Protein 7RAF (pdb70)

Radius of gyration: 17.86 Å; Cα contacts (8 Å, |Δi|>4): 315; chains: 2; bounding box: 44×49×49 Å

Solvent-accessible surface area: 11975 Å² total; per-residue (Å²): 157,21,112,21,22,80,47,3,81,95,35,58,47,147,67,11,126,2,67,21,78,74,126,58,114,45,69,39,26,24,0,14,19,5,26,13,74,5,10,29,102,22,0,63,95,10,2,112,8,0,21,46,1,55,14,0,121,114,5,77,35,50,4,11,29,22,0,0,15,7,3,8,19,6,5,19,9,0,16,4,0,26,38,0,39,127,80,19,74,3,160,62,0,33,20,0,46,35,0,32,0,46,67,106,34,0,91,110,0,91,18,60,115,22,0,31,83,6,48,107,11,0,44,62,0,35,175,25,134,5,46,94,42,6,4,6,2,0,6,0,2,9,1,1,13,13,15,10,95,141,20,17,130,55,45,142,82,0,62,94,17,33,82,40,3,17,114,1,0,65,57,0,8,76,123,102,120,116,82,57,21,68,110,46,44,109,78,0,0,94,10,4,15,61,3,29,64,7,8,72,78,10,2,74,48,16,64,73,9,57,98,81,30,176,97,76,77,2,121,25,33,128,5,12,26,49,0,1,59,28,20,0,58,83,1,61,74,49,92,12,108,53,27,93,47,98,193,31,75,0,66,131,19,3,81,74,138,108

Secondary structure (DSSP, 8-state):
--SSHHHHHHHPPPPPP----TTSPP-HHHHHHHHHHHHHHHHHHHHHHHHHSTTGGGS-HHHHHHHHHHHHHHHHHHHHHHHHHHHHTTSSEEEETTEEE-HHHHHHTS-HHHHHHHHHHHHHHHHHT--HHHHHHHHHHGGGSEEETT--TTHHHHHHHHHHHHHHHHHHHHH--HHHHHHHHHHHHHHHHHHHHHHHHHHHHHHHHHHTHHHHT----HHHHHHHHHHHHHHHTT-EEE----/--HHHHHHHS--

Foldseek 3Di:
DFDCQVVLVVLPDDFDALPQDPPDDDALQSLLQSLLSLLVVVLVSVLSSQCSRPPLVVADVVLNLVLSLPQSLVLLLLVQLCVCCVPVVLQWGCSGVNRIGHQVNLVNNVNVVLRVVSSVLSNLCVVLVQDPSLSSLLSSLSSLFKAFPVGDPPRVSSVVVSVVSLVSSLVVLVVVPPVVSVVSSVSSLVSSQVVVVSSLVVLVVVVVCLVCCVVSVHDRDDVRNVSNVVPSVCSVVPRMDTDGPD/DDPVVCVVPDDD

B-factor: mean 25.74, std 14.16, range [9.71, 122.13]

Nearest PDB structures (foldseek):
  7raf-assembly1_A  TM=1.004E+00  e=7.497E-37  Escherichia phage EcSzw-2
  8gl7-assembly1_A  TM=1.002E+00  e=4.904E-35  Escherichia coli
  2q7j-assembly1_A  TM=9.848E-01  e=1.083E-29  Homo sapiens
  2q7l-assembly1_A  TM=9.848E-01  e=3.079E-29  Homo sapiens
  8fh2-assembly1_A  TM=9.881E-01  e=1.111E-28  Homo sapiens

CATH classification: 1.10.565.10

Structure (mmCIF, N/CA/C/O backbone):
data_7RAF
#
_entry.id   7RAF
#
_cell.length_a   69.099
_cell.length_b   69.099
_cell.length_c   145.258
_cell.angle_alpha   90.000
_cell.angle_beta   90.000
_cell.angle_gamma   90.000
#
_symmetry.space_group_name_H-M   'P 43 21 2'
#
loop_
_entity.id
_entity.type
_entity.pdbx_description
1 polymer 'Ancestral androgen receptor'
2 polymer 'Transcriptional mediator/intermediary factor 2'
3 non-polymer PROGESTERONE
4 non-polymer GLYCEROL
5 water water
#
loop_
_atom_site.group_PDB
_atom_site.id
_atom_site.type_symbol
_atom_site.label_atom_id
_atom_site.label_alt_id
_atom_site.label_comp_id
_atom_site.label_asym_id
_atom_site.label_entity_id
_atom_site.label_seq_id
_atom_site.pdbx_PDB_ins_code
_atom_site.Cartn_x
_atom_site.Cartn_y
_atom_site.Cartn_z
_atom_site.occupancy
_atom_site.B_iso_or_equiv
_atom_site.auth_seq_id
_atom_site.auth_comp_id
_atom_site.auth_asym_id
_atom_site.auth_atom_id
_atom_site.pdbx_PDB_model_num
ATOM 1 N N . ILE A 1 1 ? 18.237 -17.610 0.346 1.00 46.78 670 ILE A N 1
ATOM 2 C CA . ILE A 1 1 ? 18.509 -18.822 1.113 1.00 44.21 670 ILE A CA 1
ATOM 3 C C . ILE A 1 1 ? 17.648 -18.797 2.372 1.00 36.57 670 ILE A C 1
ATOM 4 O O . ILE A 1 1 ? 17.546 -17.751 3.043 1.00 32.23 670 ILE A O 1
ATOM 9 N N . PRO A 1 2 ? 17.048 -19.939 2.723 1.00 35.34 671 PRO A N 1
ATOM 10 C CA . PRO A 1 2 ? 16.172 -19.968 3.889 1.00 31.66 671 PRO A CA 1
ATOM 11 C C . PRO A 1 2 ? 16.935 -19.662 5.175 1.00 33.27 671 PRO A C 1
ATOM 12 O O . PRO A 1 2 ? 18.062 -20.112 5.395 1.00 40.54 671 PRO A O 1
ATOM 16 N N . ILE A 1 3 ? 16.297 -18.874 6.021 1.00 22.67 672 ILE A N 1
ATOM 17 C CA . ILE A 1 3 ? 16.874 -18.406 7.267 1.00 25.67 672 ILE A CA 1
ATOM 18 C C . ILE A 1 3 ? 16.334 -19.190 8.447 1.00 24.29 672 ILE A C 1
ATOM 19 O O . ILE A 1 3 ? 16.956 -19.188 9.527 1.00 27.69 672 ILE A O 1
ATOM 35 N N . PHE A 1 4 ? 15.180 -19.823 8.300 1.00 21.15 673 PHE A N 1
ATOM 36 C CA . PHE A 1 4 ? 14.505 -20.440 9.423 1.00 21.76 673 PHE A CA 1
ATOM 37 C C . PHE A 1 4 ? 14.334 -21.924 9.289 1.00 24.63 673 PHE A C 1
ATOM 38 O O . PHE A 1 4 ? 13.799 -22.530 10.213 1.00 21.99 673 PHE A O 1
ATOM 55 N N . LEU A 1 5 ? 14.842 -22.539 8.230 1.00 24.85 674 LEU A N 1
ATOM 56 C CA . LEU A 1 5 ? 14.544 -23.950 8.016 1.00 32.44 674 LEU A CA 1
ATOM 57 C C . LEU A 1 5 ? 15.138 -24.828 9.108 1.00 21.84 674 LEU A C 1
ATOM 58 O O . LEU A 1 5 ? 14.452 -25.702 9.640 1.00 21.35 674 LEU A O 1
ATOM 74 N N . SER A 1 6 ? 16.431 -24.653 9.426 1.00 20.77 675 SER A N 1
ATOM 75 C CA . SER A 1 6 ? 17.020 -25.471 10.483 1.00 18.69 675 SER A CA 1
ATOM 76 C C . SER A 1 6 ? 16.370 -25.172 11.825 1.00 16.99 675 SER A C 1
A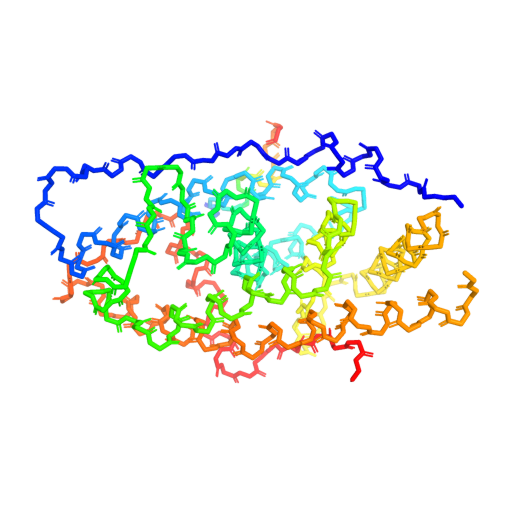TOM 77 O O . SER A 1 6 ? 16.203 -26.084 12.637 1.00 19.00 675 SER A O 1
ATOM 85 N N . VAL A 1 7 ? 15.950 -23.915 12.057 1.00 16.50 676 VAL A N 1
ATOM 86 C CA . VAL A 1 7 ? 15.206 -23.601 13.290 1.00 14.51 676 VAL A CA 1
ATOM 87 C C . VAL A 1 7 ? 13.917 -24.410 13.346 1.00 13.10 676 VAL A C 1
ATOM 88 O O . VAL A 1 7 ? 13.636 -25.067 14.365 1.00 13.39 676 VAL A O 1
ATOM 101 N N . LEU A 1 8 ? 13.122 -24.363 12.273 1.00 13.74 677 LEU A N 1
ATOM 102 C CA . LEU A 1 8 ? 11.822 -25.028 12.312 1.00 12.55 677 LEU A CA 1
ATOM 103 C C . LEU A 1 8 ? 11.987 -26.522 12.480 1.00 15.64 677 LEU A C 1
ATOM 104 O O . LEU A 1 8 ? 11.203 -27.160 13.185 1.00 14.71 677 LEU A O 1
ATOM 120 N N . GLN A 1 9 ? 13.031 -27.099 11.876 1.00 14.62 678 GLN A N 1
ATOM 121 C CA . GLN A 1 9 ? 13.304 -28.512 12.057 1.00 18.21 678 GLN A CA 1
ATOM 122 C C . GLN A 1 9 ? 13.634 -28.825 13.518 1.00 16.24 678 GLN A C 1
ATOM 123 O O . GLN A 1 9 ? 13.190 -29.850 14.063 1.00 22.03 678 GLN A O 1
ATOM 137 N N . SER A 1 10 ? 14.438 -27.965 14.169 1.00 15.72 679 SER A N 1
ATOM 138 C CA . SER A 1 10 ? 14.891 -28.248 15.521 1.00 15.96 679 SER A CA 1
ATOM 139 C C . SER A 1 10 ? 13.774 -28.089 16.546 1.00 18.37 679 SER A C 1
ATOM 140 O O . SER A 1 10 ? 13.762 -28.800 17.569 1.00 22.35 679 SER A O 1
ATOM 148 N N . ILE A 1 11 ? 12.875 -27.131 16.343 1.00 14.33 680 ILE A N 1
ATOM 149 C CA . ILE A 1 11 ? 11.858 -26.851 17.368 1.00 13.58 680 ILE A CA 1
ATOM 150 C C . ILE A 1 11 ? 10.584 -27.665 17.178 1.00 14.71 680 ILE A C 1
ATOM 151 O O . ILE A 1 11 ? 9.644 -27.508 17.963 1.00 15.48 680 ILE A O 1
ATOM 167 N N . GLU A 1 12 ? 10.504 -28.485 16.124 1.00 14.14 681 GLU A N 1
ATOM 168 C CA . GLU A 1 12 ? 9.279 -29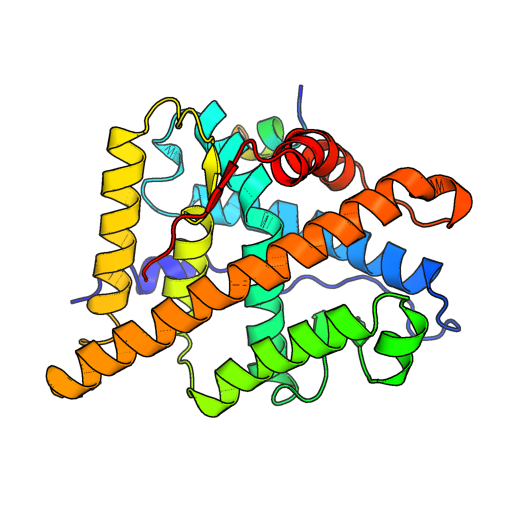.230 15.831 1.00 14.66 681 GLU A CA 1
ATOM 169 C C . GLU A 1 12 ? 8.987 -30.180 16.993 1.00 15.00 681 GLU A C 1
ATOM 170 O O . GLU A 1 12 ? 9.882 -30.951 17.381 1.00 18.50 681 GLU A O 1
ATOM 182 N N . PRO A 1 13 ? 7.759 -30.194 17.515 1.00 16.31 682 PRO A N 1
ATOM 183 C CA . PRO A 1 13 ? 7.422 -31.135 18.593 1.00 19.18 682 PRO A CA 1
ATOM 184 C C . PRO A 1 13 ? 7.488 -32.594 18.183 1.00 19.52 682 PRO A C 1
ATOM 185 O O . PRO A 1 13 ? 7.258 -32.952 17.025 1.00 19.87 682 PRO A O 1
ATOM 196 N N . GLU A 1 14 ? 7.779 -33.433 19.178 1.00 20.58 683 GLU A N 1
ATOM 197 C CA . GLU A 1 14 ? 7.697 -34.861 19.018 1.00 24.17 683 GLU A CA 1
ATOM 198 C C . GLU A 1 14 ? 6.232 -35.281 19.105 1.00 22.89 683 GLU A C 1
ATOM 199 O O . GLU A 1 14 ? 5.378 -34.529 19.582 1.00 20.34 683 GLU A O 1
ATOM 211 N N . VAL A 1 15 ? 5.940 -36.489 18.605 1.00 28.09 684 VAL A N 1
ATOM 212 C CA . VAL A 1 15 ? 4.550 -36.920 18.513 1.00 27.62 684 VAL A CA 1
ATOM 213 C C . VAL A 1 15 ? 4.032 -37.249 19.910 1.00 21.42 684 VAL A C 1
ATOM 214 O O . VAL A 1 15 ? 4.761 -37.727 20.776 1.00 25.46 684 VAL A O 1
ATOM 227 N N . VAL A 1 16 ? 2.792 -36.924 20.120 1.00 19.09 685 VAL A N 1
ATOM 228 C CA . VAL A 1 16 ? 2.056 -37.119 21.371 1.00 17.45 685 VAL A CA 1
ATOM 229 C C . VAL A 1 16 ? 1.190 -38.350 21.196 1.00 15.09 685 VAL A C 1
ATOM 230 O O . VAL A 1 16 ? 0.551 -38.522 20.157 1.00 16.26 685 VAL A O 1
ATOM 243 N N . TYR A 1 17 ? 1.159 -39.180 22.223 1.00 17.31 686 TYR A N 1
ATOM 244 C CA . TYR A 1 17 ? 0.246 -40.316 22.305 1.00 16.39 686 TYR A CA 1
ATOM 245 C C . TYR A 1 17 ? -1.047 -39.920 23.020 1.00 21.06 686 TYR A C 1
ATOM 246 O O . TYR A 1 17 ? -1.053 -39.066 23.919 1.00 19.78 686 TYR A O 1
ATOM 264 N N . ALA A 1 18 ? -2.167 -40.529 22.587 1.00 16.69 687 ALA A N 1
ATOM 265 C CA . ALA A 1 18 ? -3.454 -40.224 23.187 1.00 17.34 687 ALA A CA 1
ATOM 266 C C . ALA A 1 18 ? -3.657 -40.932 24.528 1.00 19.16 687 ALA A C 1
ATOM 267 O O . ALA A 1 18 ? -4.352 -40.387 25.392 1.00 22.46 687 ALA A O 1
ATOM 274 N N . GLY A 1 19 ? -3.099 -42.123 24.681 1.00 20.75 688 GLY A N 1
ATOM 275 C CA . GLY A 1 19 ? -3.325 -42.980 25.831 1.00 22.86 688 GLY A CA 1
ATOM 276 C C . GLY A 1 19 ? -4.623 -43.735 25.761 1.00 24.32 688 GLY A C 1
ATOM 277 O O . GLY A 1 19 ? -5.104 -44.234 26.796 1.00 25.90 688 GLY A O 1
ATOM 281 N N . TYR A 1 20 ? -5.195 -43.863 24.569 1.00 20.45 689 TYR A N 1
ATOM 282 C CA . TYR A 1 20 ? -6.491 -44.512 24.371 1.00 20.38 689 TYR A CA 1
ATOM 283 C C . TYR A 1 20 ? -6.376 -46.017 24.525 1.00 21.36 689 TYR A C 1
ATOM 284 O O . TYR A 1 20 ? -5.461 -46.653 23.999 1.00 23.39 689 TYR A O 1
ATOM 302 N N . ASP A 1 21 ? -7.341 -46.596 25.241 1.00 24.94 690 ASP A N 1
ATOM 303 C CA . ASP A 1 21 ? -7.461 -48.053 25.370 1.00 29.69 690 ASP A CA 1
ATOM 304 C C . ASP A 1 21 ? -8.204 -48.580 24.135 1.00 25.50 690 ASP A C 1
ATOM 305 O O . ASP A 1 21 ? -9.436 -48.559 24.071 1.00 30.52 690 ASP A O 1
ATOM 314 N N . ASN A 1 22 ? -7.449 -49.063 23.159 1.00 24.30 691 ASN A N 1
ATOM 315 C CA . ASN A 1 22 ? -8.029 -49.507 21.904 1.00 23.36 691 ASN A CA 1
ATOM 316 C C . ASN A 1 22 ? -8.729 -50.850 22.026 1.00 35.55 691 ASN A C 1
ATOM 317 O O . ASN A 1 22 ? -9.302 -51.292 21.032 1.00 35.80 691 ASN A O 1
ATOM 328 N N . THR A 1 23 ? -8.680 -51.511 23.197 1.00 31.15 692 THR A N 1
ATOM 329 C CA . THR A 1 23 ? -9.467 -52.732 23.411 1.00 34.12 692 THR A CA 1
ATOM 330 C C . THR A 1 23 ? -10.917 -52.462 23.797 1.00 46.15 692 THR A C 1
ATOM 331 O O . THR A 1 23 ? -11.714 -53.405 23.813 1.00 43.10 692 THR A O 1
ATOM 342 N N . GLN A 1 24 ? -11.277 -51.232 24.144 1.00 36.75 693 GLN A N 1
ATOM 343 C CA . GLN A 1 24 ? -12.643 -50.943 24.575 1.00 37.43 693 GLN A CA 1
ATOM 344 C C . GLN A 1 24 ? -13.547 -50.775 23.370 1.00 35.23 693 GLN A C 1
ATOM 345 O O . GLN A 1 24 ? -13.083 -50.419 22.284 1.00 32.75 693 GLN A O 1
ATOM 359 N N . PRO A 1 25 ? -14.853 -50.968 23.546 1.00 35.87 694 PRO A N 1
ATOM 360 C CA . PRO A 1 25 ? -15.788 -50.636 22.468 1.00 29.80 694 PRO A CA 1
ATOM 361 C C . PRO A 1 25 ? -15.873 -49.123 22.312 1.00 36.80 694 PRO A C 1
ATOM 362 O O . PRO A 1 25 ? -16.067 -48.388 23.282 1.00 39.06 694 PRO A O 1
ATOM 373 N N . ASP A 1 26 ? -15.689 -48.655 21.094 1.00 27.13 695 ASP A N 1
ATOM 374 C CA . ASP A 1 26 ? -15.701 -47.208 20.886 1.00 23.99 695 ASP A CA 1
ATOM 375 C C . ASP A 1 26 ? -17.106 -46.649 21.055 1.00 29.10 695 ASP A C 1
ATOM 376 O O . ASP A 1 26 ? -18.088 -47.229 20.585 1.00 28.54 695 ASP A O 1
ATOM 385 N N . THR A 1 27 ? -17.192 -45.496 21.699 1.00 26.00 696 THR A N 1
ATOM 386 C CA . THR A 1 27 ? -18.407 -44.703 21.737 1.00 22.61 696 THR A CA 1
ATOM 387 C C . THR A 1 27 ? -18.034 -43.295 21.301 1.00 20.93 696 THR A C 1
ATOM 388 O O . THR A 1 27 ? -16.861 -42.916 21.280 1.00 20.61 696 THR A O 1
ATOM 399 N N . SER A 1 28 ? -19.041 -42.481 20.975 1.00 22.14 697 SER A N 1
ATOM 400 C CA . SER A 1 28 ? -18.715 -41.096 20.677 1.00 21.51 697 SER A CA 1
ATOM 401 C C . SER A 1 28 ? -18.094 -40.410 21.891 1.00 17.90 697 SER A C 1
ATOM 402 O O . SER A 1 28 ? -17.110 -39.668 21.763 1.00 16.84 697 SER A O 1
ATOM 410 N N . ALA A 1 29 ? -18.583 -40.726 23.083 1.00 20.95 698 ALA A N 1
ATOM 411 C CA . ALA A 1 29 ? -17.999 -40.124 24.283 1.00 20.05 698 ALA A CA 1
ATOM 412 C C . ALA A 1 29 ? -16.535 -40.540 24.473 1.00 18.11 698 ALA A C 1
ATOM 413 O O . ALA A 1 29 ? -15.695 -39.710 24.815 1.00 17.35 698 ALA A O 1
ATOM 420 N N . SER A 1 30 ? -16.217 -41.824 24.289 1.00 18.98 699 SER A N 1
ATOM 421 C CA . SER A 1 30 ? -14.830 -42.235 24.506 1.00 18.32 699 SER A CA 1
ATOM 422 C C . SER A 1 30 ? -13.903 -41.637 23.467 1.00 17.03 699 SER A C 1
ATOM 423 O O . SER A 1 30 ? -12.786 -41.202 23.779 1.00 16.54 699 SER A O 1
ATOM 431 N N . LEU A 1 31 ? -14.367 -41.587 22.215 1.00 17.16 700 LEU A N 1
ATOM 432 C CA . LEU A 1 31 ? -13.539 -41.061 21.145 1.00 15.95 700 LEU A CA 1
ATOM 433 C C . LEU A 1 31 ? -13.337 -39.549 21.294 1.00 14.85 700 LEU A C 1
ATOM 434 O O . LEU A 1 31 ? -12.204 -39.060 21.165 1.00 13.99 700 LEU A O 1
ATOM 450 N N . LEU A 1 32 ? -14.418 -38.786 21.566 1.00 15.38 701 LEU A N 1
ATOM 451 C CA . LEU A 1 32 ? -14.243 -37.340 21.705 1.00 14.15 701 LEU A CA 1
ATOM 452 C C . LEU A 1 32 ? -13.459 -37.001 22.966 1.00 14.32 701 LEU A C 1
ATOM 453 O O . LEU A 1 32 ? -12.686 -36.048 22.967 1.00 14.44 701 LEU A O 1
ATOM 469 N N . THR A 1 33 ? -13.681 -37.737 24.043 1.00 15.43 702 THR A N 1
ATOM 470 C CA . THR A 1 33 ? -12.913 -37.507 25.261 1.00 15.17 702 THR A CA 1
ATOM 471 C C . THR A 1 33 ? -11.438 -37.755 25.007 1.00 14.63 702 THR A C 1
ATOM 472 O O . THR A 1 33 ? -10.586 -36.991 25.453 1.00 14.49 702 THR A O 1
ATOM 483 N N . SER A 1 34 ? -11.113 -38.816 24.293 1.00 14.73 703 SER A N 1
ATOM 484 C CA . SER A 1 34 ? -9.702 -39.102 24.008 1.00 14.38 703 SER A CA 1
ATOM 485 C C . SER A 1 34 ? -9.081 -38.034 23.128 1.00 13.68 703 SER A C 1
ATOM 486 O O . SER A 1 34 ? -7.934 -37.614 23.361 1.00 14.17 703 SER A O 1
ATOM 494 N N . LEU A 1 35 ? -9.810 -37.559 22.104 1.00 13.53 704 LEU A N 1
ATOM 495 C CA . LEU A 1 35 ? -9.307 -36.463 21.288 1.00 13.29 704 LEU A CA 1
ATOM 496 C C . LEU A 1 35 ? -9.046 -35.217 22.132 1.00 11.64 704 LEU A C 1
ATOM 497 O O . LEU A 1 35 ? -8.050 -34.527 21.910 1.00 11.61 704 LEU A O 1
ATOM 513 N N . ASN A 1 36 ? -9.928 -34.920 23.089 1.00 12.42 705 ASN A N 1
ATOM 514 C CA . ASN A 1 36 ? -9.684 -33.779 23.983 1.00 12.12 705 ASN A CA 1
ATOM 515 C C . ASN A 1 36 ? -8.450 -33.964 24.861 1.00 13.70 705 ASN A C 1
ATOM 516 O O . ASN A 1 36 ? -7.698 -33.006 25.047 1.00 15.00 705 ASN A O 1
ATOM 527 N N . GLU A 1 37 ? -8.211 -35.178 25.372 1.00 13.37 706 GLU A N 1
ATOM 528 C CA . GLU A 1 37 ? -7.008 -35.431 26.174 1.00 14.28 706 GLU A CA 1
ATOM 529 C C . GLU A 1 37 ? -5.767 -35.294 25.313 1.00 16.08 706 GLU A C 1
ATOM 530 O O . GLU A 1 37 ? -4.754 -34.731 25.728 1.00 16.01 706 GLU A O 1
ATOM 542 N N . LEU A 1 38 ? -5.836 -35.783 24.073 1.00 13.69 707 LEU A N 1
ATOM 543 C CA . LEU A 1 38 ? -4.741 -35.599 23.130 1.00 14.26 707 LEU A CA 1
ATOM 544 C C . LEU A 1 38 ? -4.519 -34.125 22.806 1.00 13.43 707 LEU A C 1
ATOM 545 O O . LEU A 1 38 ? -3.361 -33.650 22.773 1.00 14.49 707 LEU A O 1
ATOM 561 N N . GLY A 1 39 ? -5.609 -33.392 22.570 1.00 13.41 708 GLY A N 1
ATOM 562 C CA . GLY A 1 39 ? -5.521 -31.967 22.312 1.00 12.17 708 GLY A CA 1
ATOM 563 C C . GLY A 1 39 ? -4.827 -31.217 23.426 1.00 11.72 708 GLY A C 1
ATOM 564 O O . GLY A 1 39 ? -4.002 -30.324 23.163 1.00 12.60 708 GLY A O 1
ATOM 568 N N . GLU A 1 40 ? -5.167 -31.547 24.672 1.00 11.63 709 GLU A N 1
ATOM 569 C CA . GLU A 1 40 ? -4.568 -30.875 25.826 1.00 11.43 709 GLU A CA 1
ATOM 570 C C . GLU A 1 40 ? -3.061 -31.053 25.820 1.00 11.51 709 GLU A C 1
ATOM 571 O O . GLU A 1 40 ? -2.297 -30.102 26.024 1.00 13.25 709 GLU A O 1
ATOM 583 N N . ARG A 1 41 ? -2.612 -32.284 25.582 1.00 12.71 710 ARG A N 1
ATOM 584 C CA . ARG A 1 41 ? -1.186 -32.529 25.644 1.00 13.82 710 ARG A CA 1
ATOM 585 C C . ARG A 1 41 ? -0.486 -32.017 24.393 1.00 12.23 710 ARG A C 1
ATOM 586 O O . ARG A 1 41 ? 0.674 -31.599 24.490 1.00 14.43 710 ARG A O 1
ATOM 607 N N . GLN A 1 42 ? -1.160 -32.003 23.237 1.00 11.97 711 GLN A N 1
ATOM 608 C CA . GLN A 1 42 ? -0.577 -31.314 22.080 1.00 12.34 711 GLN A CA 1
ATOM 609 C C . GLN A 1 42 ? -0.448 -29.818 22.356 1.00 12.79 711 GLN A C 1
ATOM 610 O O . GLN A 1 42 ? 0.523 -29.188 21.938 1.00 14.14 711 GLN A O 1
ATOM 624 N N . LEU A 1 43 ? -1.452 -29.233 23.016 1.00 12.02 712 LEU A N 1
ATOM 625 C CA . LEU A 1 43 ? -1.407 -27.796 23.284 1.00 13.17 712 LEU A CA 1
ATOM 626 C C . LEU A 1 43 ? -0.184 -27.422 24.097 1.00 11.75 712 LEU A C 1
ATOM 627 O O . LEU A 1 43 ? 0.428 -26.375 23.863 1.00 13.57 712 LEU A O 1
ATOM 643 N N . VAL A 1 44 ? 0.140 -28.196 25.133 1.00 11.44 713 VAL A N 1
ATOM 644 C CA . VAL A 1 44 ? 1.353 -27.946 25.892 1.00 13.60 713 VAL A CA 1
ATOM 645 C C . VAL A 1 44 ? 2.543 -27.847 24.945 1.00 14.68 713 VAL A C 1
ATOM 646 O O . VAL A 1 44 ? 3.397 -26.965 25.085 1.00 15.16 713 VAL A O 1
ATOM 659 N N . ARG A 1 45 ? 2.634 -28.768 23.984 1.00 12.85 714 ARG A N 1
ATOM 660 C CA . ARG A 1 45 ? 3.782 -28.742 23.087 1.00 13.29 714 ARG A CA 1
ATOM 661 C C . ARG A 1 45 ? 3.695 -27.590 22.078 1.00 13.03 714 ARG A C 1
ATOM 662 O O . ARG A 1 45 ? 4.736 -27.038 21.703 1.00 13.19 714 ARG A O 1
ATOM 683 N N . VAL A 1 46 ? 2.490 -27.223 21.651 1.00 12.82 715 VAL A N 1
ATOM 684 C CA . VAL A 1 46 ? 2.318 -26.070 20.751 1.00 11.20 715 VAL A CA 1
ATOM 685 C C . VAL A 1 46 ? 2.806 -24.800 21.421 1.00 13.47 715 VAL A C 1
ATOM 686 O O . VAL A 1 46 ? 3.463 -23.958 20.787 1.00 12.03 715 VAL A O 1
ATOM 699 N N . VAL A 1 47 ? 2.540 -24.636 22.719 1.00 11.50 716 VAL A N 1
ATOM 700 C CA . VAL A 1 47 ? 2.992 -23.419 23.397 1.00 11.36 716 VAL A CA 1
ATOM 701 C C . VAL A 1 47 ? 4.512 -23.362 23.436 1.00 13.13 716 VAL A C 1
ATOM 702 O O . VAL A 1 47 ? 5.125 -22.312 23.169 1.00 12.89 716 VAL A O 1
ATOM 715 N N . LYS A 1 48 ? 5.153 -24.490 23.781 1.00 12.42 717 LYS A N 1
ATOM 716 C CA . LYS A 1 48 ? 6.604 -24.529 23.846 1.00 12.52 717 LYS A CA 1
ATOM 717 C C . LYS A 1 48 ? 7.209 -24.217 22.483 1.00 12.57 717 LYS A C 1
ATOM 718 O O . LYS A 1 48 ? 8.247 -23.531 22.381 1.00 15.17 717 LYS A O 1
ATOM 737 N N . TRP A 1 49 ? 6.585 -24.761 21.433 1.00 13.44 718 TRP A N 1
ATOM 738 C CA . TRP A 1 49 ? 7.034 -24.542 20.060 1.00 11.79 718 TRP A CA 1
ATOM 739 C C . TRP A 1 49 ? 6.898 -23.096 19.647 1.00 12.08 718 TRP A C 1
ATOM 740 O O . TRP A 1 49 ? 7.847 -22.513 19.117 1.00 13.17 718 TRP A O 1
ATOM 761 N N . ALA A 1 50 ? 5.726 -22.500 19.904 1.00 11.77 719 ALA A N 1
ATOM 762 C CA . ALA A 1 50 ? 5.507 -21.111 19.532 1.00 12.11 719 ALA A CA 1
ATOM 763 C C . ALA A 1 50 ? 6.538 -20.215 20.205 1.00 12.28 719 ALA A C 1
ATOM 764 O O . ALA A 1 50 ? 7.055 -19.251 19.603 1.00 13.03 719 ALA A O 1
ATOM 771 N N . LYS A 1 51 ? 6.851 -20.496 21.500 1.00 12.42 720 LYS A N 1
ATOM 772 C CA . LYS A 1 51 ? 7.818 -19.688 22.216 1.00 13.06 720 LYS A CA 1
ATOM 773 C C . LYS A 1 51 ? 9.207 -19.728 21.585 1.00 13.67 720 LYS A C 1
ATOM 774 O O . LYS A 1 51 ? 10.024 -18.827 21.841 1.00 15.14 720 LYS A O 1
ATOM 793 N N . ALA A 1 52 ? 9.517 -20.822 20.886 1.00 13.81 721 ALA A N 1
ATOM 794 C CA . ALA A 1 52 ? 10.813 -20.988 20.244 1.00 14.40 721 ALA A CA 1
ATOM 795 C C . ALA A 1 52 ? 10.820 -20.502 18.814 1.00 14.04 721 ALA A C 1
ATOM 796 O O . ALA A 1 52 ? 11.896 -20.507 18.198 1.00 16.10 721 ALA A O 1
ATOM 803 N N . LEU A 1 53 ? 9.701 -20.009 18.307 1.00 13.29 722 LEU A N 1
ATOM 804 C CA . LEU A 1 53 ? 9.639 -19.498 16.938 1.00 13.28 722 LEU A CA 1
ATOM 805 C C . LEU A 1 53 ? 10.202 -18.079 16.977 1.00 14.01 722 LEU A C 1
ATOM 806 O O . LEU A 1 53 ? 9.625 -17.232 17.634 1.00 14.28 722 LEU A O 1
ATOM 822 N N . PRO A 1 54 ? 11.303 -17.777 16.304 1.00 14.83 723 PRO A N 1
ATOM 823 C CA . PRO A 1 54 ? 11.901 -16.443 16.452 1.00 15.69 723 PRO A CA 1
ATOM 824 C C . PRO A 1 54 ? 10.904 -15.316 16.221 1.00 16.23 723 PRO A C 1
ATOM 825 O O . PRO A 1 54 ? 10.161 -15.303 15.237 1.00 15.14 723 PRO A O 1
ATOM 836 N N . GLY A 1 55 ? 10.888 -14.385 17.167 1.00 15.83 724 GLY A N 1
ATOM 837 C CA . GLY A 1 55 ? 10.035 -13.233 17.155 1.00 15.84 724 GLY A CA 1
ATOM 838 C C . GLY A 1 55 ? 8.765 -13.389 17.957 1.00 15.05 724 GLY A C 1
ATOM 839 O O . GLY A 1 55 ? 8.226 -12.374 18.431 1.00 15.49 724 GLY A O 1
ATOM 843 N N . PHE A 1 56 ? 8.265 -14.606 18.110 1.00 14.73 725 PHE A N 1
ATOM 844 C CA . PHE A 1 56 ? 6.964 -14.801 18.761 1.00 13.76 725 PHE A CA 1
ATOM 845 C C . PHE A 1 56 ? 6.986 -14.256 20.170 1.00 15.14 725 PHE A C 1
ATOM 846 O O . PHE A 1 56 ? 6.063 -13.532 20.588 1.00 15.10 725 PHE A O 1
ATOM 863 N N . ARG A 1 57 ? 8.036 -14.577 20.929 1.00 17.21 726 ARG A N 1
ATOM 864 C CA . ARG A 1 57 ? 8.090 -14.093 22.306 1.00 19.52 726 ARG A CA 1
ATOM 865 C C . ARG A 1 57 ? 8.377 -12.625 22.412 1.00 19.01 726 ARG A C 1
ATOM 866 O O . ARG A 1 57 ? 8.422 -12.090 23.536 1.00 21.43 726 ARG A O 1
ATOM 887 N N . ASN A 1 58 ? 8.635 -11.925 21.310 1.00 17.82 727 ASN A N 1
ATOM 888 C CA . ASN A 1 58 ? 8.792 -10.497 21.336 1.00 19.46 727 ASN A CA 1
ATOM 889 C C . ASN A 1 58 ? 7.480 -9.754 21.166 1.00 22.36 727 ASN A C 1
ATOM 890 O O . ASN A 1 58 ? 7.431 -8.546 21.360 1.00 24.46 727 ASN A O 1
ATOM 901 N N . LEU A 1 59 ? 6.411 -10.449 20.851 1.00 17.74 728 LEU A N 1
ATOM 902 C CA . LEU A 1 59 ? 5.075 -9.872 20.968 1.00 18.54 728 LEU A CA 1
ATOM 903 C C . LEU A 1 59 ? 4.723 -9.662 22.433 1.00 19.28 728 LEU A C 1
ATOM 904 O O . LEU A 1 59 ? 5.200 -10.376 23.312 1.00 20.24 728 LEU A O 1
ATOM 920 N N . HIS A 1 60 ? 3.826 -8.683 22.693 1.00 22.29 729 HIS A N 1
ATOM 921 C CA . HIS A 1 60 ? 3.223 -8.534 24.007 1.00 23.53 729 HIS A CA 1
ATOM 922 C C . HIS A 1 60 ? 2.630 -9.860 24.445 1.00 23.02 729 HIS A C 1
ATOM 923 O O . HIS A 1 60 ? 2.061 -10.569 23.627 1.00 18.39 729 HIS A O 1
ATOM 937 N N . VAL A 1 61 ? 2.786 -10.213 25.724 1.00 19.77 730 VAL A N 1
ATOM 938 C CA . VAL A 1 61 ? 2.295 -11.516 26.171 1.00 21.80 730 VAL A CA 1
ATOM 939 C C . VAL A 1 61 ? 0.795 -11.642 25.913 1.00 16.42 730 VAL A C 1
ATOM 940 O O . VAL A 1 61 ? 0.295 -12.739 25.698 1.00 17.75 730 VAL A O 1
ATOM 953 N N . ASP A 1 62 ? 0.054 -10.528 25.938 1.00 18.08 731 ASP A N 1
ATOM 954 C CA . ASP A 1 62 ? -1.379 -10.640 25.658 1.00 16.71 731 ASP A CA 1
ATOM 955 C C . ASP A 1 62 ? -1.616 -11.047 24.226 1.00 15.73 731 ASP A C 1
ATOM 956 O O . ASP A 1 62 ? -2.569 -11.786 23.944 1.00 16.59 731 ASP A O 1
ATOM 965 N N . ASP A 1 63 ? -0.794 -10.535 23.298 1.00 15.18 732 ASP A N 1
ATOM 966 C CA . ASP A 1 63 ? -0.869 -10.963 21.901 1.00 15.42 732 ASP A CA 1
ATOM 967 C C . ASP A 1 63 ? -0.440 -12.420 21.726 1.00 14.69 732 ASP A C 1
ATOM 968 O O . ASP A 1 63 ? -1.026 -13.138 20.929 1.00 13.65 732 ASP A O 1
ATOM 977 N N . GLN A 1 64 ? 0.599 -12.850 22.424 1.00 14.10 733 GLN A N 1
ATOM 978 C CA . GLN A 1 64 ? 0.961 -14.262 22.410 1.00 13.22 733 GLN A CA 1
ATOM 979 C C . GLN A 1 64 ? -0.198 -15.145 22.813 1.00 12.20 733 GLN A C 1
ATOM 980 O O . GLN A 1 64 ? -0.472 -16.159 22.165 1.00 11.98 733 GLN A O 1
ATOM 994 N N . MET A 1 65 ? -0.870 -14.796 23.920 1.00 13.55 734 MET A N 1
ATOM 995 C CA . MET A 1 65 ? -2.024 -15.536 24.404 1.00 13.35 734 MET A CA 1
ATOM 996 C C . MET A 1 65 ? -3.109 -15.557 23.337 1.00 13.31 734 MET A C 1
ATOM 997 O O . MET A 1 65 ? -3.614 -16.619 22.967 1.00 12.83 734 MET A O 1
ATOM 1011 N N . THR A 1 66 ? -3.410 -14.391 22.768 1.00 13.57 735 THR A N 1
ATOM 1012 C CA . THR A 1 66 ? -4.470 -14.315 21.768 1.00 12.26 735 THR A CA 1
ATOM 1013 C C . THR A 1 66 ? -4.178 -15.206 20.562 1.00 12.62 735 THR A C 1
ATOM 1014 O O . THR A 1 66 ? -5.044 -15.958 20.077 1.00 12.92 735 THR A O 1
ATOM 1025 N N . LEU A 1 67 ? -2.953 -15.143 20.035 1.00 12.62 736 LEU A N 1
ATOM 1026 C CA . LEU A 1 67 ? -2.643 -15.912 18.843 1.00 11.32 736 LEU A CA 1
ATOM 1027 C C . LEU A 1 67 ? -2.711 -17.409 19.106 1.00 10.87 736 LEU A C 1
ATOM 1028 O O . LEU A 1 67 ? -3.205 -18.159 18.263 1.00 11.40 736 LEU A O 1
ATOM 1044 N N . ILE A 1 68 ? -2.248 -17.871 20.267 1.00 10.51 737 ILE A N 1
ATOM 1045 C CA . ILE A 1 68 ? -2.359 -19.301 20.561 1.00 10.17 737 ILE A CA 1
ATOM 1046 C C . ILE A 1 68 ? -3.818 -19.700 20.734 1.00 12.49 737 ILE A C 1
ATOM 1047 O O . ILE A 1 68 ? -4.250 -20.747 20.212 1.00 11.15 737 ILE A O 1
ATOM 1063 N N . GLN A 1 69 ? -4.609 -18.852 21.392 1.00 11.14 738 GLN A N 1
ATOM 1064 C CA . GLN A 1 69 ? -6.020 -19.146 21.583 1.00 10.38 738 GLN A CA 1
ATOM 1065 C C . GLN A 1 69 ? -6.755 -19.217 20.255 1.00 12.37 738 GLN A C 1
ATOM 1066 O O . GLN A 1 69 ? -7.710 -19.993 20.101 1.00 12.37 738 GLN A O 1
ATOM 1080 N N . TYR A 1 70 ? -6.366 -18.392 19.297 1.00 10.61 739 TYR A N 1
ATOM 1081 C CA . TYR A 1 70 ? -7.005 -18.454 17.977 1.00 12.36 739 TYR A CA 1
ATOM 1082 C C . TYR A 1 70 ? -6.520 -19.604 17.101 1.00 12.21 739 TYR A C 1
ATOM 1083 O O . TYR A 1 70 ? -7.312 -20.169 16.332 1.00 13.56 739 TYR A O 1
ATOM 1101 N N . SER A 1 71 ? -5.231 -19.904 17.144 1.00 9.87 740 SER A N 1
ATOM 1102 C CA . SER A 1 71 ? -4.619 -20.715 16.107 1.00 10.86 740 SER A CA 1
ATOM 1103 C C . SER A 1 71 ? -4.420 -22.179 16.462 1.00 11.22 740 SER A C 1
ATOM 1104 O O . SER A 1 71 ? -4.016 -22.940 15.582 1.00 11.16 740 SER A O 1
ATOM 1112 N N . TRP A 1 72 ? -4.686 -22.610 17.690 1.00 10.74 741 TRP A N 1
ATOM 1113 C CA . TRP A 1 72 ? -4.392 -23.998 18.043 1.00 9.99 741 TRP A CA 1
ATOM 1114 C C . TRP A 1 72 ? -5.124 -24.979 17.146 1.00 11.29 741 TRP A C 1
ATOM 1115 O O . TRP A 1 72 ? -4.543 -26.006 16.762 1.00 11.91 741 TRP A O 1
ATOM 1136 N N . MET A 1 73 ? -6.387 -24.722 16.803 1.00 10.77 742 MET A N 1
ATOM 1137 C CA . MET A 1 73 ? -7.127 -25.697 16.010 1.00 10.47 742 MET A CA 1
ATOM 1138 C C . MET A 1 73 ? -6.491 -25.879 14.632 1.00 10.43 742 MET A C 1
ATOM 1139 O O . MET A 1 73 ? -6.265 -26.999 14.192 1.00 11.03 742 MET A O 1
ATOM 1153 N N . GLY A 1 74 ? -6.185 -24.786 13.961 1.00 10.35 743 GLY A N 1
ATOM 1154 C CA . GLY A 1 74 ? -5.540 -24.875 12.654 1.00 10.05 743 GLY A CA 1
ATOM 1155 C C . GLY A 1 74 ? -4.199 -25.565 12.710 1.00 10.63 743 GLY A C 1
ATOM 1156 O O . GLY A 1 74 ? -3.883 -26.408 11.861 1.00 10.92 743 GLY A O 1
ATOM 1160 N N . VAL A 1 75 ? -3.344 -25.157 13.658 1.00 9.72 744 VAL A N 1
ATOM 1161 C CA . VAL A 1 75 ? -2.033 -25.785 13.805 1.00 11.00 744 VAL A CA 1
ATOM 1162 C C . VAL A 1 75 ? -2.209 -27.280 13.974 1.00 10.25 744 VAL A C 1
ATOM 1163 O O . VAL A 1 75 ? -1.495 -28.089 13.339 1.00 10.53 744 VAL A O 1
ATOM 1176 N N . MET A 1 76 ? -3.116 -27.689 14.892 1.00 10.76 745 MET A N 1
ATOM 1177 C CA . MET A 1 76 ? -3.241 -29.120 15.215 1.00 10.79 745 MET A CA 1
ATOM 1178 C C . MET A 1 76 ? -3.899 -29.903 14.081 1.00 10.55 745 MET A C 1
ATOM 1179 O O . MET A 1 76 ? -3.499 -31.043 13.823 1.00 11.44 745 MET A O 1
ATOM 1193 N N . VAL A 1 77 ? -4.894 -29.331 13.392 1.00 11.05 746 VAL A N 1
ATOM 1194 C CA . VAL A 1 77 ? -5.504 -30.020 12.253 1.00 11.41 746 VAL A CA 1
ATOM 1195 C C . VAL A 1 77 ? -4.470 -30.214 11.153 1.00 10.86 746 VAL A C 1
ATOM 1196 O O . VAL A 1 77 ? -4.386 -31.269 10.493 1.00 11.65 746 VAL A O 1
ATOM 1209 N N . PHE A 1 78 ? -3.706 -29.154 10.860 1.00 11.17 747 PHE A N 1
ATOM 1210 C CA . PHE A 1 78 ? -2.726 -29.238 9.792 1.00 11.60 747 PHE A CA 1
ATOM 1211 C C . PHE A 1 78 ? -1.657 -30.262 10.091 1.00 11.17 747 PHE A C 1
ATOM 1212 O O . PHE A 1 78 ? -1.265 -31.041 9.197 1.00 11.77 747 PHE A O 1
ATOM 1229 N N . ALA A 1 79 ? -1.154 -30.274 11.330 1.00 10.93 748 ALA A N 1
ATOM 1230 C CA . ALA A 1 79 ? -0.183 -31.285 11.738 1.00 9.71 748 ALA A CA 1
ATOM 1231 C C . ALA A 1 79 ? -0.760 -32.695 11.664 1.00 10.91 748 ALA A C 1
ATOM 1232 O O . ALA A 1 79 ? -0.058 -33.637 11.289 1.00 12.42 748 ALA A O 1
ATOM 1239 N N . MET A 1 80 ? -2.012 -32.855 12.019 1.00 11.26 749 MET A N 1
ATOM 1240 C CA . MET A 1 80 ? -2.628 -34.171 11.911 1.00 11.42 749 MET A CA 1
ATOM 1241 C C . MET A 1 80 ? -2.750 -34.594 10.461 1.00 12.99 749 MET A C 1
ATOM 1242 O O . MET A 1 80 ? -2.504 -35.768 10.124 1.00 13.30 749 MET A O 1
ATOM 1256 N N . GLY A 1 81 ? -3.070 -33.658 9.567 1.00 12.46 750 GLY A N 1
ATOM 1257 C CA . GLY A 1 81 ? -3.101 -34.017 8.172 1.00 12.01 750 GLY A CA 1
ATOM 1258 C C . GLY A 1 81 ? -1.753 -34.484 7.663 1.00 12.44 750 GLY A C 1
ATOM 1259 O O . GLY A 1 81 ? -1.659 -35.409 6.849 1.00 13.00 750 GLY A O 1
ATOM 1263 N N . TRP A 1 82 ? -0.683 -33.817 8.099 1.00 11.78 751 TRP A N 1
ATOM 1264 C CA . TRP A 1 82 ? 0.656 -34.236 7.717 1.00 12.03 751 TRP A CA 1
ATOM 1265 C C . TRP A 1 82 ? 0.984 -35.634 8.250 1.00 13.26 751 TRP A C 1
ATOM 1266 O O . TRP A 1 82 ? 1.538 -36.474 7.537 1.00 13.64 751 TRP A O 1
ATOM 1287 N N . ARG A 1 83 ? 0.659 -35.900 9.528 1.00 12.95 752 ARG A N 1
ATOM 1288 C CA . ARG A 1 83 ? 0.881 -37.240 10.060 1.00 12.67 752 ARG A CA 1
ATOM 1289 C C . ARG A 1 83 ? 0.103 -38.273 9.282 1.00 13.03 752 ARG A C 1
ATOM 1290 O O . ARG A 1 83 ? 0.583 -39.401 9.087 1.00 13.85 752 ARG A O 1
ATOM 1311 N N . SER A 1 84 ? -1.122 -37.940 8.880 1.00 12.74 753 SER A N 1
ATOM 1312 C CA . SER A 1 84 ? -1.930 -38.893 8.140 1.00 13.38 753 SER A CA 1
ATOM 1313 C C . SER A 1 84 ? -1.313 -39.163 6.780 1.00 14.20 753 SER A C 1
ATOM 1314 O O . SER A 1 84 ? -1.236 -40.306 6.336 1.00 15.07 753 SER A O 1
ATOM 1322 N N . TYR A 1 85 ? -0.779 -38.120 6.139 1.00 14.07 754 TYR A N 1
ATOM 1323 C CA . TYR A 1 85 ? -0.052 -38.284 4.879 1.00 15.09 754 TYR A CA 1
ATOM 1324 C C . TYR A 1 85 ? 1.154 -39.206 5.043 1.00 15.70 754 TYR A C 1
ATOM 1325 O O . TYR A 1 85 ? 1.35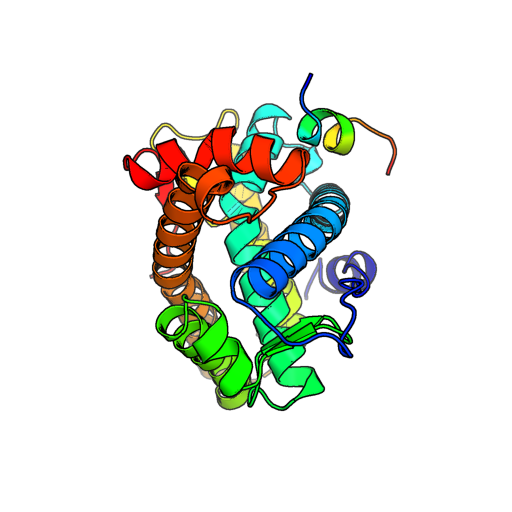6 -40.158 4.273 1.00 18.24 754 TYR A O 1
ATOM 1343 N N . LYS A 1 86 ? 1.997 -38.901 6.046 1.00 15.27 755 LYS A N 1
ATOM 1344 C CA . LYS A 1 86 ? 3.254 -39.599 6.177 1.00 16.07 755 LYS A CA 1
ATOM 1345 C C . LYS A 1 86 ? 3.065 -41.018 6.659 1.00 18.31 755 LYS A C 1
ATOM 1346 O O . LYS A 1 86 ? 3.867 -41.883 6.295 1.00 22.38 755 LYS A O 1
ATOM 1365 N N . ASN A 1 87 ? 2.027 -41.285 7.469 1.00 17.20 756 ASN A N 1
ATOM 1366 C CA . ASN A 1 87 ? 1.926 -42.615 8.076 1.00 16.71 756 ASN A CA 1
ATOM 1367 C C . ASN A 1 87 ? 0.935 -43.547 7.410 1.00 18.34 756 ASN A C 1
ATOM 1368 O O . ASN A 1 87 ? 1.145 -44.765 7.431 1.00 20.87 756 ASN A O 1
ATOM 1379 N N . VAL A 1 88 ? -0.176 -43.026 6.872 1.00 16.90 757 VAL A N 1
ATOM 1380 C CA . VAL A 1 88 ? -1.202 -43.885 6.305 1.00 17.50 757 VAL A CA 1
ATOM 1381 C C . VAL A 1 88 ? -1.627 -43.386 4.921 1.00 18.93 757 VAL A C 1
ATOM 1382 O O . VAL A 1 88 ? -2.721 -43.712 4.473 1.00 19.32 757 VAL A O 1
ATOM 1395 N N . ASN A 1 89 ? -0.756 -42.636 4.249 1.00 17.99 758 ASN A N 1
ATOM 1396 C CA . ASN A 1 89 ? -1.027 -42.087 2.898 1.00 17.33 758 ASN A CA 1
ATOM 1397 C C . ASN A 1 89 ? -2.417 -41.454 2.825 1.00 19.78 758 ASN A C 1
ATOM 1398 O O . ASN A 1 89 ? -3.132 -41.524 1.821 1.00 18.02 758 ASN A O 1
ATOM 1409 N N . SER A 1 90 ? -2.784 -40.777 3.894 1.00 15.93 759 SER A N 1
ATOM 1410 C CA . SER A 1 90 ? -4.010 -39.993 3.981 1.00 13.60 759 SER A CA 1
ATOM 1411 C C . SER A 1 90 ? -5.282 -40.816 3.798 1.00 16.05 759 SER A C 1
ATOM 1412 O O . SER A 1 90 ? -6.337 -40.264 3.466 1.00 18.58 759 SER A O 1
ATOM 1420 N N . ARG A 1 91 ? -5.229 -42.135 4.060 1.00 16.23 760 ARG A N 1
ATOM 1421 C CA . ARG A 1 91 ? -6.406 -42.975 3.965 1.00 19.70 760 ARG A CA 1
ATOM 1422 C C . ARG A 1 91 ? -7.224 -42.990 5.255 1.00 18.86 760 ARG A C 1
ATOM 1423 O O . ARG A 1 91 ? -8.396 -43.378 5.245 1.00 21.32 760 ARG A O 1
ATOM 1444 N N . MET A 1 92 ? -6.625 -42.574 6.359 1.00 18.32 761 MET A N 1
ATOM 1445 C CA . MET A 1 92 ? -7.247 -42.529 7.669 1.00 17.87 761 MET A CA 1
ATOM 1446 C C . MET A 1 92 ? -6.706 -41.305 8.381 1.00 15.92 761 MET A C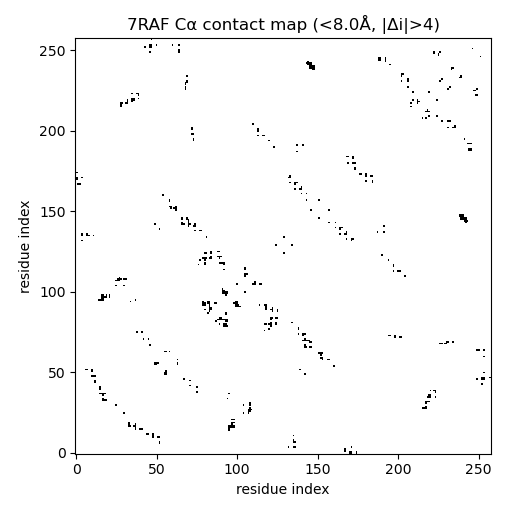 1
ATOM 1447 O O . MET A 1 92 ? -5.743 -40.695 7.924 1.00 16.74 761 MET A O 1
ATOM 1461 N N . LEU A 1 93 ? -7.288 -40.942 9.523 1.00 15.12 762 LEU A N 1
ATOM 1462 C CA . LEU A 1 93 ? -6.881 -39.760 10.282 1.00 13.92 762 LEU A CA 1
ATOM 1463 C C . LEU A 1 93 ? -5.979 -40.212 11.423 1.00 15.94 762 LEU A C 1
ATOM 1464 O O . LEU A 1 93 ? -6.425 -40.879 12.364 1.00 14.94 762 LEU A O 1
ATOM 1480 N N . TYR A 1 94 ? -4.701 -39.863 11.318 1.00 14.49 763 TYR A N 1
ATOM 1481 C CA . TYR A 1 94 ? -3.681 -40.281 12.289 1.00 13.02 763 TYR A CA 1
ATOM 1482 C C . TYR A 1 94 ? -3.563 -39.228 13.386 1.00 12.50 763 TYR A C 1
ATOM 1483 O O . TYR A 1 94 ? -2.633 -38.386 13.430 1.00 12.74 763 TYR A O 1
ATOM 1501 N N . PHE A 1 95 ? -4.573 -39.207 14.279 1.00 12.23 764 PHE A N 1
ATOM 1502 C CA . PHE A 1 95 ? -4.540 -38.240 15.351 1.00 12.56 764 PHE A CA 1
ATOM 1503 C C . PHE A 1 95 ? -3.337 -38.507 16.252 1.00 12.20 764 PHE A C 1
ATOM 1504 O O . PHE A 1 95 ? -2.625 -37.572 16.670 1.00 13.37 764 PHE A O 1
ATOM 1521 N N . ALA A 1 96 ? -3.065 -39.779 16.543 1.00 13.43 765 ALA A N 1
ATOM 1522 C CA . ALA A 1 96 ? -1.909 -40.194 17.330 1.00 13.52 765 ALA A CA 1
ATOM 1523 C C . ALA A 1 96 ? -1.592 -41.624 16.937 1.00 15.85 765 ALA A C 1
ATOM 1524 O O . ALA A 1 96 ? -2.443 -42.303 16.346 1.00 15.29 765 ALA A O 1
ATOM 1531 N N . PRO A 1 97 ? -0.405 -42.116 17.263 1.00 15.58 766 PRO A N 1
ATOM 1532 C CA . PRO A 1 97 ? -0.077 -43.503 16.864 1.00 16.86 766 PRO A CA 1
ATOM 1533 C C . PRO A 1 97 ? -1.039 -44.497 17.460 1.00 21.00 766 PRO A C 1
ATOM 1534 O O . PRO A 1 97 ? -1.261 -45.568 16.856 1.00 21.94 766 PRO A O 1
ATOM 1545 N N . ASP A 1 98 ? -1.611 -44.172 18.631 1.00 17.54 767 ASP A N 1
ATOM 1546 C CA . ASP A 1 98 ? -2.553 -45.030 19.330 1.00 19.01 767 ASP A CA 1
ATOM 1547 C C . ASP A 1 98 ? -3.982 -44.523 19.211 1.00 19.34 767 ASP A C 1
ATOM 1548 O O . ASP A 1 98 ? -4.860 -44.958 19.974 1.00 19.58 767 ASP A O 1
ATOM 1557 N N . LEU A 1 99 ? -4.251 -43.636 18.232 1.00 16.54 768 LEU A N 1
ATOM 1558 C CA . LEU A 1 99 ? -5.613 -43.127 18.029 1.00 14.51 768 LEU A CA 1
ATOM 1559 C C . LEU A 1 99 ? -5.737 -42.747 16.560 1.00 17.45 768 LEU A C 1
ATOM 1560 O O . LEU A 1 99 ? -5.587 -41.593 16.181 1.00 16.37 768 LEU A O 1
ATOM 1576 N N . VAL A 1 100 ? -6.012 -43.763 15.754 1.00 15.53 769 VAL A N 1
ATOM 1577 C CA . VAL A 1 100 ? -6.170 -43.621 14.309 1.00 14.96 769 VAL A CA 1
ATOM 1578 C C . VAL A 1 100 ? -7.631 -43.859 13.955 1.00 15.55 769 VAL A C 1
ATOM 1579 O O . VAL A 1 100 ? -8.198 -44.894 14.334 1.00 18.47 769 VAL A O 1
ATOM 1592 N N . PHE A 1 101 ? -8.237 -42.904 13.255 1.00 14.52 770 PHE A N 1
ATOM 1593 C CA . PHE A 1 101 ? -9.650 -42.984 12.895 1.00 16.56 770 PHE A CA 1
ATOM 1594 C C . PHE A 1 101 ? -9.769 -43.589 11.508 1.00 18.87 770 PHE A C 1
ATOM 1595 O O . PHE A 1 101 ? -9.395 -42.972 10.500 1.00 17.78 770 PHE A O 1
ATOM 1612 N N . ASN A 1 102 ? -10.338 -44.763 11.464 1.00 22.02 771 ASN A N 1
ATOM 1613 C CA . ASN A 1 102 ? -10.847 -45.357 10.255 1.00 24.82 771 ASN A CA 1
ATOM 1614 C C . ASN A 1 102 ? -12.275 -44.881 10.010 1.00 25.83 771 ASN A C 1
ATOM 1615 O O . ASN A 1 102 ? -12.819 -44.089 10.761 1.00 21.50 771 ASN A O 1
ATOM 1626 N N . GLU A 1 103 ? -12.903 -45.374 8.946 1.00 24.89 772 GLU A N 1
ATOM 1627 C CA . GLU A 1 103 ? -14.254 -44.936 8.635 1.00 22.48 772 GLU A CA 1
ATOM 1628 C C . GLU A 1 103 ? -15.210 -45.214 9.787 1.00 24.17 772 GLU A C 1
ATOM 1629 O O . GLU A 1 103 ? -16.072 -44.385 10.110 1.00 23.39 772 GLU A O 1
ATOM 1641 N N . GLN A 1 104 ? -15.065 -46.366 10.439 1.00 25.53 773 GLN A N 1
ATOM 1642 C CA . GLN A 1 104 ? -15.984 -46.712 11.518 1.00 27.33 773 GLN A CA 1
ATOM 1643 C C . GLN A 1 104 ? -15.892 -45.708 12.649 1.00 26.26 773 GLN A C 1
ATOM 1644 O O . GLN A 1 104 ? -16.913 -45.243 13.159 1.00 25.45 773 GLN A O 1
ATOM 1658 N N . ARG A 1 105 ? -14.665 -45.353 13.067 1.00 20.94 774 ARG A N 1
ATOM 1659 C CA . ARG A 1 105 ? -14.510 -44.352 14.112 1.00 17.06 774 ARG A CA 1
ATOM 1660 C C . ARG A 1 105 ? -14.969 -42.969 13.661 1.00 19.74 774 ARG A C 1
ATOM 1661 O O . ARG A 1 105 ? -15.516 -42.209 14.467 1.00 21.24 774 ARG A O 1
ATOM 1682 N N . MET A 1 106 ? -14.748 -42.605 12.388 1.00 21.03 775 MET A N 1
ATOM 1683 C CA . MET A 1 106 ? -15.287 -41.325 11.927 1.00 18.01 775 MET A CA 1
ATOM 1684 C C . MET A 1 106 ? -16.790 -41.290 12.108 1.00 20.47 775 MET A C 1
ATOM 1685 O O . MET A 1 106 ? -17.348 -40.258 12.501 1.00 24.08 775 MET A O 1
ATOM 1699 N N . GLN A 1 107 ? -17.476 -42.389 11.775 1.00 21.34 776 GLN A N 1
ATOM 1700 C CA . GLN A 1 107 ? -18.929 -42.437 11.934 1.00 27.57 776 GLN A CA 1
ATOM 1701 C C . GLN A 1 107 ? -19.321 -42.367 13.399 1.00 33.33 776 GLN A C 1
ATOM 1702 O O . GLN A 1 107 ? -20.197 -41.585 13.790 1.00 32.56 776 GLN A O 1
ATOM 1716 N N . LYS A 1 108 ? -18.662 -43.162 14.244 1.00 24.47 777 LYS A N 1
ATOM 1717 C CA . LYS A 1 108 ? -19.062 -43.222 15.639 1.00 24.90 777 LYS A CA 1
ATOM 1718 C C . LYS A 1 108 ? -18.763 -41.921 16.357 1.00 25.84 777 LYS A C 1
ATOM 1719 O O . LYS A 1 108 ? -19.341 -41.679 17.421 1.00 26.86 777 LYS A O 1
ATOM 1738 N N . SER A 1 109 ? -17.891 -41.078 15.788 1.00 26.26 778 SER A N 1
ATOM 1739 C CA . SER A 1 109 ? -17.445 -39.846 16.447 1.00 26.19 778 SER A CA 1
ATOM 1740 C C . SER A 1 109 ? -18.547 -38.803 16.633 1.00 23.27 778 SER A C 1
ATOM 1741 O O . SER A 1 109 ? -18.412 -37.941 17.506 1.00 20.88 778 SER A O 1
ATOM 1749 N N . THR A 1 110 ? -19.621 -38.870 15.852 1.00 21.47 779 THR A N 1
ATOM 1750 C CA . THR A 1 110 ? -20.653 -37.846 15.654 1.00 21.20 779 THR A CA 1
ATOM 1751 C C . THR A 1 110 ? -20.159 -36.601 14.903 1.00 18.57 779 THR A C 1
ATOM 1752 O O . THR A 1 110 ? -20.967 -35.665 14.701 1.00 23.32 779 THR A O 1
ATOM 1763 N N . MET A 1 111 ? -18.933 -36.604 14.395 1.00 20.37 780 MET A N 1
ATOM 1764 C CA . MET A 1 111 ? -18.494 -35.536 13.476 1.00 20.28 780 MET A CA 1
ATOM 1765 C C . MET A 1 111 ? -17.955 -36.157 12.204 1.00 21.49 780 MET A C 1
ATOM 1766 O O . MET A 1 111 ? -16.900 -35.799 11.674 1.00 18.81 780 MET A O 1
ATOM 1780 N N . TYR A 1 112 ? -18.742 -37.079 11.644 1.00 20.19 781 TYR A N 1
ATOM 1781 C CA . TYR A 1 112 ? -18.312 -37.749 10.409 1.00 16.52 781 TYR A CA 1
ATOM 1782 C C . TYR A 1 112 ? -17.933 -36.768 9.294 1.00 17.25 781 TYR A C 1
ATOM 1783 O O . TYR A 1 112 ? -16.880 -36.906 8.659 1.00 16.77 781 TYR A O 1
ATOM 1801 N N . ASN A 1 113 ? -18.812 -35.809 8.994 1.00 18.57 782 ASN A N 1
ATOM 1802 C CA . ASN A 1 113 ? -18.578 -34.942 7.850 1.00 17.53 782 ASN A CA 1
ATOM 1803 C C . ASN A 1 113 ? -17.317 -34.129 8.051 1.00 17.70 782 ASN A C 1
ATOM 1804 O O . ASN A 1 113 ? -16.562 -33.923 7.107 1.00 16.77 782 ASN A O 1
ATOM 1815 N N . LEU A 1 114 ? -17.054 -33.703 9.292 1.00 16.50 783 LEU A N 1
ATOM 1816 C CA . LEU A 1 114 ? -15.823 -32.956 9.559 1.00 14.53 783 LEU A CA 1
ATOM 1817 C C . LEU A 1 114 ? -14.605 -33.849 9.454 1.00 13.83 783 LEU A C 1
ATOM 1818 O O . LEU A 1 114 ? -13.556 -33.393 8.990 1.00 13.50 783 LEU A O 1
ATOM 1834 N N . CYS A 1 115 ? -14.715 -35.111 9.879 1.00 14.41 784 CYS A N 1
ATOM 1835 C CA . CYS A 1 115 ? -13.627 -36.067 9.663 1.00 13.97 784 CYS A CA 1
ATOM 1836 C C . CYS A 1 115 ? -13.335 -36.245 8.177 1.00 14.39 784 CYS A C 1
ATOM 1837 O O . CYS A 1 115 ? -12.175 -36.304 7.770 1.00 15.22 784 CYS A O 1
ATOM 1845 N N . VAL A 1 116 ? -14.378 -36.364 7.357 1.00 14.47 785 VAL A N 1
ATOM 1846 C CA . VAL A 1 116 ? -14.189 -36.486 5.912 1.00 15.49 785 VAL A CA 1
ATOM 1847 C C . VAL A 1 116 ? -13.431 -35.270 5.391 1.00 15.07 785 VAL A C 1
ATOM 1848 O O . VAL A 1 116 ? -12.502 -35.401 4.589 1.00 15.00 785 VAL A O 1
ATOM 1861 N N . ARG A 1 117 ? -13.817 -34.062 5.850 1.00 13.68 786 ARG A N 1
ATOM 1862 C CA . ARG A 1 117 ? -13.128 -32.851 5.415 1.00 12.40 786 ARG A CA 1
ATOM 1863 C C . ARG A 1 117 ? -11.665 -32.867 5.846 1.00 14.71 786 ARG A C 1
ATOM 1864 O O . ARG A 1 117 ? -10.781 -32.453 5.097 1.00 14.13 786 ARG A O 1
ATOM 1885 N N . MET A 1 118 ? -11.388 -33.374 7.049 1.00 13.90 787 MET A N 1
ATOM 1886 C CA . MET A 1 118 ? -9.997 -33.455 7.502 1.00 12.17 787 MET A CA 1
ATOM 1887 C C . MET A 1 118 ? -9.220 -34.478 6.686 1.00 13.44 787 MET A C 1
ATOM 1888 O O . MET A 1 118 ? -8.026 -34.285 6.446 1.00 15.70 787 MET A O 1
ATOM 1902 N N . ARG A 1 119 ? -9.877 -35.528 6.237 1.00 13.35 788 A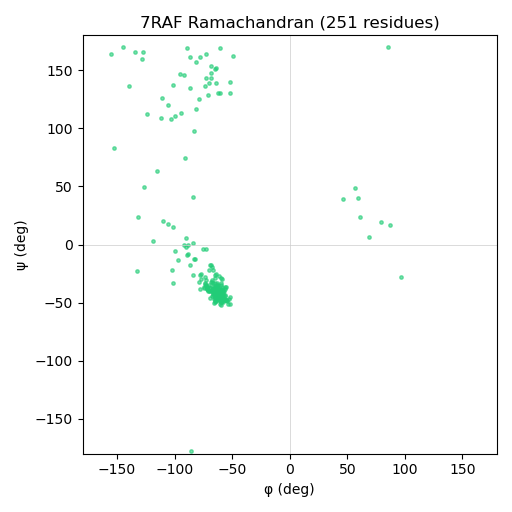RG A N 1
ATOM 1903 C CA . ARG A 1 119 ? -9.218 -36.489 5.352 1.00 13.12 788 ARG A CA 1
ATOM 1904 C C . ARG A 1 119 ? -8.968 -35.881 3.972 1.00 15.75 788 ARG A C 1
ATOM 1905 O O . ARG A 1 119 ? -7.903 -36.103 3.386 1.00 15.80 788 ARG A O 1
ATOM 1926 N N . HIS A 1 120 ? -9.866 -35.027 3.488 1.00 15.66 789 HIS A N 1
ATOM 1927 C CA . HIS A 1 120 ? -9.600 -34.336 2.224 1.00 14.61 789 HIS A CA 1
ATOM 1928 C C . HIS A 1 120 ? -8.432 -33.358 2.342 1.00 13.16 789 HIS A C 1
ATOM 1929 O O . HIS A 1 120 ? -7.623 -33.251 1.413 1.00 15.67 789 HIS A O 1
ATOM 1943 N N . LEU A 1 121 ? -8.312 -32.656 3.475 1.00 13.14 790 LEU A N 1
ATOM 1944 C CA . LEU A 1 121 ? -7.114 -31.858 3.738 1.00 14.59 790 LEU A CA 1
ATOM 1945 C C . LEU A 1 121 ? -5.877 -32.737 3.671 1.00 15.14 790 LEU A C 1
ATOM 1946 O O . LEU A 1 121 ? -4.877 -32.398 3.003 1.00 15.67 790 LEU A O 1
ATOM 1962 N N . SER A 1 122 ? -5.938 -33.894 4.335 1.00 14.75 791 SER A N 1
ATOM 1963 C CA . SER A 1 122 ? -4.779 -34.790 4.317 1.00 15.90 791 SER A CA 1
ATOM 1964 C C . SER A 1 122 ? -4.454 -35.219 2.887 1.00 13.92 791 SER A C 1
ATOM 1965 O O . SER A 1 122 ? -3.280 -35.315 2.498 1.00 16.10 791 SER A O 1
ATOM 1973 N N . GLN A 1 123 ? -5.482 -35.484 2.078 1.00 13.36 792 GLN A N 1
ATOM 1974 C CA . GLN A 1 123 ? -5.285 -35.877 0.689 1.00 13.62 792 GLN A CA 1
ATOM 1975 C C . GLN A 1 123 ? -4.612 -34.773 -0.149 1.00 14.22 792 GLN A C 1
ATOM 1976 O O . GLN A 1 123 ? -3.872 -35.081 -1.090 1.00 15.07 792 GLN A O 1
ATOM 1990 N N . GLU A 1 124 ? -4.880 -33.504 0.144 1.00 13.82 793 GLU A N 1
ATOM 1991 C CA . GLU A 1 124 ? -4.173 -32.418 -0.539 1.00 14.05 793 GLU A CA 1
ATOM 1992 C C . GLU A 1 124 ? -2.667 -32.520 -0.392 1.00 13.33 793 GLU A C 1
ATOM 1993 O O . GLU A 1 124 ? -1.938 -32.194 -1.328 1.00 14.96 793 GLU A O 1
ATOM 2005 N N . PHE A 1 125 ? -2.180 -32.966 0.774 1.00 13.59 794 PHE A N 1
ATOM 2006 C CA . PHE A 1 125 ? -0.732 -33.148 0.934 1.00 13.64 794 PHE A CA 1
ATOM 2007 C C . PHE A 1 125 ? -0.198 -34.148 -0.071 1.00 15.22 794 PHE A C 1
ATOM 2008 O O . PHE A 1 125 ? 0.902 -33.975 -0.605 1.00 17.76 794 PHE A O 1
ATOM 2025 N N . VAL A 1 126 ? -0.968 -35.227 -0.323 1.00 15.17 795 VAL A N 1
ATOM 2026 C CA . VAL A 1 126 ? -0.559 -36.262 -1.279 1.00 15.63 795 VAL A CA 1
ATOM 2027 C C . VAL A 1 126 ? -0.519 -35.708 -2.696 1.00 16.46 795 VAL A C 1
ATOM 2028 O O . VAL A 1 126 ? 0.458 -35.878 -3.434 1.00 19.12 795 VAL A O 1
ATOM 2041 N N . TRP A 1 127 ? -1.602 -35.052 -3.119 1.00 15.51 796 TRP A N 1
ATOM 2042 C CA . TRP A 1 127 ? -1.677 -34.550 -4.460 1.00 17.65 796 TRP A CA 1
ATOM 2043 C C . TRP A 1 127 ? -0.624 -33.476 -4.720 1.00 19.82 796 TRP A C 1
ATOM 2044 O O . TRP A 1 127 ? -0.069 -33.390 -5.811 1.00 20.78 796 TRP A O 1
ATOM 2065 N N . LEU A 1 128 ? -0.377 -32.624 -3.723 1.00 18.24 797 LEU A N 1
ATOM 2066 C CA . LEU A 1 128 ? 0.598 -31.552 -3.879 1.00 17.54 797 LEU A CA 1
ATOM 2067 C C . LEU A 1 128 ? 2.027 -32.003 -3.620 1.00 19.46 797 LEU A C 1
ATOM 2068 O O . LEU A 1 128 ? 2.960 -31.272 -4.007 1.00 21.49 797 LEU A O 1
ATOM 2084 N N . GLN A 1 129 ? 2.206 -33.192 -3.050 1.00 23.71 798 GLN A N 1
ATOM 2085 C CA . GLN A 1 129 ? 3.528 -33.715 -2.719 1.00 24.63 798 GLN A CA 1
ATOM 2086 C C . GLN A 1 129 ? 4.269 -32.739 -1.802 1.00 20.17 798 GLN A C 1
ATOM 2087 O O . GLN A 1 129 ? 5.403 -32.323 -2.078 1.00 23.05 798 GLN A O 1
ATOM 2101 N N . VAL A 1 130 ? 3.582 -32.301 -0.752 1.00 18.32 799 VAL A N 1
ATOM 2102 C CA . VAL A 1 130 ? 4.136 -31.314 0.183 1.00 16.04 799 VAL A CA 1
ATOM 2103 C C . VAL A 1 130 ? 5.405 -31.867 0.834 1.00 15.87 799 VAL A C 1
ATOM 2104 O O . VAL A 1 130 ? 5.453 -33.039 1.237 1.00 19.10 799 VAL A O 1
ATOM 2117 N N . THR A 1 131 ? 6.468 -31.074 0.821 1.00 17.92 800 THR A N 1
ATOM 2118 C CA . THR A 1 131 ? 7.719 -31.513 1.430 1.00 16.15 800 THR A CA 1
ATOM 2119 C C . THR A 1 131 ? 7.703 -31.163 2.928 1.00 16.41 800 THR A C 1
ATOM 2120 O O . THR A 1 131 ? 6.963 -30.289 3.383 1.00 14.07 800 THR A O 1
ATOM 2131 N N . GLN A 1 132 ? 8.579 -31.835 3.678 1.00 16.55 801 GLN A N 1
ATOM 2132 C CA . GLN A 1 132 ? 8.687 -31.531 5.111 1.00 15.28 801 GLN A CA 1
ATOM 2133 C C . GLN A 1 132 ? 9.009 -30.059 5.333 1.00 16.62 801 GLN A C 1
ATOM 2134 O O . GLN A 1 132 ? 8.483 -29.419 6.257 1.00 14.52 801 GLN A O 1
ATOM 2148 N N . GLU A 1 133 ? 9.875 -29.504 4.496 1.00 16.63 802 GLU A N 1
ATOM 2149 C CA . GLU A 1 133 ? 10.272 -28.118 4.654 1.00 16.41 802 GLU A CA 1
ATOM 2150 C C . GLU A 1 133 ? 9.118 -27.174 4.380 1.00 14.96 802 GLU A C 1
ATOM 2151 O O . GLU A 1 133 ? 8.906 -26.191 5.110 1.00 15.24 802 GLU A O 1
ATOM 2163 N N . GLU A 1 134 ? 8.355 -27.421 3.324 1.00 14.45 803 GLU A N 1
ATOM 2164 C CA . GLU A 1 134 ? 7.143 -26.643 3.116 1.00 13.19 803 GLU A CA 1
ATOM 2165 C C . GLU A 1 134 ? 6.192 -26.765 4.278 1.00 14.05 803 GLU A C 1
ATOM 2166 O O . GLU A 1 134 ? 5.601 -25.772 4.690 1.00 14.69 803 GLU A O 1
ATOM 2178 N N . PHE A 1 135 ? 5.921 -28.002 4.726 1.00 13.71 804 PHE A N 1
ATOM 2179 C CA . PHE A 1 135 ? 5.018 -28.236 5.845 1.00 12.48 804 PHE A CA 1
ATOM 2180 C C . PHE A 1 135 ? 5.418 -27.401 7.053 1.00 12.82 804 PHE A C 1
ATOM 2181 O O . PHE A 1 135 ? 4.564 -26.773 7.689 1.00 13.14 804 PHE A O 1
ATOM 2198 N N . LEU A 1 136 ? 6.701 -27.401 7.395 1.00 12.06 805 LEU A N 1
ATOM 2199 C CA . LEU A 1 136 ? 7.106 -26.702 8.615 1.00 11.65 805 LEU A CA 1
ATOM 2200 C C . LEU A 1 136 ? 6.903 -25.206 8.457 1.00 13.74 805 LEU A C 1
ATOM 2201 O O . LEU A 1 136 ? 6.459 -24.539 9.411 1.00 13.03 805 LEU A O 1
ATOM 2217 N N . CYS A 1 137 ? 7.198 -24.661 7.269 1.00 12.44 806 CYS A N 1
ATOM 2218 C CA . CYS A 1 137 ? 6.977 -23.222 7.053 1.00 13.71 806 CYS A CA 1
ATOM 2219 C C . CYS A 1 137 ? 5.502 -22.864 7.089 1.00 14.89 806 CYS A C 1
ATOM 2220 O O . CYS A 1 137 ? 5.108 -21.833 7.667 1.00 13.96 806 CYS A O 1
ATOM 2228 N N . MET A 1 138 ? 4.675 -23.693 6.447 1.00 12.69 807 MET A N 1
ATOM 2229 C CA . MET A 1 138 ? 3.230 -23.482 6.435 1.00 11.95 807 MET A CA 1
ATOM 2230 C C . MET A 1 138 ? 2.655 -23.537 7.846 1.00 12.42 807 MET A C 1
ATOM 2231 O O . MET A 1 138 ? 1.758 -22.748 8.193 1.00 13.07 807 MET A O 1
ATOM 2245 N N . LYS A 1 139 ? 3.112 -24.497 8.656 1.00 10.84 808 LYS A N 1
ATOM 2246 C CA . LYS A 1 139 ? 2.575 -24.636 10.015 1.00 10.99 808 LYS A CA 1
ATOM 2247 C C . LYS A 1 139 ? 2.924 -23.425 10.869 1.00 10.77 808 LYS A C 1
ATOM 2248 O O . LYS A 1 139 ? 2.075 -22.922 11.616 1.00 12.28 808 LYS A O 1
ATOM 2267 N N . ALA A 1 140 ? 4.144 -22.915 10.759 1.00 11.41 809 ALA A N 1
ATOM 2268 C CA . ALA A 1 140 ? 4.517 -21.697 11.480 1.00 12.81 809 ALA A CA 1
ATOM 2269 C C . ALA A 1 140 ? 3.603 -20.545 11.071 1.00 12.24 809 ALA A C 1
ATOM 2270 O O . ALA A 1 140 ? 3.189 -19.743 11.919 1.00 12.52 809 ALA A O 1
ATOM 2277 N N . LEU A 1 141 ? 3.250 -20.476 9.792 1.00 11.67 810 LEU A N 1
ATOM 2278 C CA . LEU A 1 141 ? 2.372 -19.401 9.299 1.00 13.25 810 LEU A CA 1
ATOM 2279 C C . LEU A 1 141 ? 0.996 -19.476 9.921 1.00 12.40 810 LEU A C 1
ATOM 2280 O O . LEU A 1 141 ? 0.309 -18.441 9.991 1.00 13.41 810 LEU A O 1
ATOM 2296 N N . LEU A 1 142 ? 0.558 -20.654 10.371 1.00 11.01 811 LEU A N 1
ATOM 2297 C CA . LEU A 1 142 ? -0.769 -20.734 10.972 1.00 11.12 811 LEU A CA 1
ATOM 2298 C C . LEU A 1 142 ? -0.874 -20.031 12.317 1.00 14.52 811 LEU A C 1
ATOM 2299 O O . LEU A 1 142 ? -1.979 -19.712 12.745 1.00 15.96 811 LEU A O 1
ATOM 2315 N N . LEU A 1 143 ? 0.227 -19.734 12.990 1.00 11.68 812 LEU A N 1
ATOM 2316 C CA . LEU A 1 143 ? 0.174 -18.893 14.173 1.00 12.71 812 LEU A CA 1
ATOM 2317 C C . LEU A 1 143 ? -0.205 -17.470 13.830 1.00 14.20 812 LEU A C 1
ATOM 2318 O O . LEU A 1 143 ? -0.649 -16.719 14.708 1.00 15.72 812 LEU A O 1
ATOM 2334 N N . PHE A 1 144 ? -0.052 -17.081 12.570 1.00 13.15 813 PHE A N 1
ATOM 2335 C CA . PHE A 1 144 ? -0.256 -15.733 12.095 1.00 13.72 813 PHE A CA 1
ATOM 2336 C C . PHE A 1 144 ? -1.492 -15.607 11.229 1.00 17.02 813 PHE A C 1
ATOM 2337 O O . PHE A 1 144 ? -1.579 -14.656 10.444 1.00 19.78 813 PHE A O 1
ATOM 2354 N N . SER A 1 145 ? -2.424 -16.543 11.327 1.00 17.19 814 SER A N 1
ATOM 2355 C CA . SER A 1 145 ? -3.515 -16.649 10.358 1.00 19.04 814 SER A CA 1
ATOM 2356 C C . SER A 1 145 ? -4.811 -15.984 10.796 1.00 15.56 814 SER A C 1
ATOM 2357 O O . SER A 1 145 ? -5.727 -15.838 9.962 1.00 15.89 814 SER A O 1
ATOM 2365 N N . ILE A 1 146 ? -4.931 -15.616 12.082 1.00 15.13 815 ILE A N 1
ATOM 2366 C CA . ILE A 1 146 ? -6.167 -15.037 12.619 1.00 15.04 815 ILE A CA 1
ATOM 2367 C C . ILE A 1 146 ? -5.758 -13.908 13.565 1.00 18.05 815 ILE A C 1
ATOM 2368 O O . ILE A 1 146 ? -4.867 -14.079 14.404 1.00 17.83 815 ILE A O 1
ATOM 2384 N N . ILE A 1 147 ? -6.446 -12.778 13.476 1.00 17.26 816 ILE A N 1
ATOM 2385 C CA . ILE A 1 147 ? -6.227 -11.670 14.412 1.00 17.69 816 ILE A CA 1
ATOM 2386 C C . ILE A 1 147 ? -7.575 -11.132 14.886 1.00 14.73 816 ILE A C 1
ATOM 2387 O O . ILE A 1 147 ? -8.633 -11.425 14.306 1.00 16.01 816 ILE A O 1
ATOM 2403 N N . PRO A 1 148 ? -7.597 -10.322 15.944 1.00 16.45 817 PRO A N 1
ATOM 2404 C CA . PRO A 1 148 ? -8.841 -9.680 16.364 1.00 18.11 817 PRO A CA 1
ATOM 2405 C C . PRO A 1 148 ? -9.269 -8.655 15.331 1.00 18.97 817 PRO A C 1
ATOM 2406 O O . PRO A 1 148 ? -8.410 -8.005 14.723 1.00 19.99 817 PRO A O 1
ATOM 2417 N N . VAL A 1 149 ? -10.574 -8.483 15.173 1.00 20.06 818 VAL A N 1
ATOM 2418 C CA . VAL A 1 149 ? -11.088 -7.418 14.305 1.00 21.71 818 VAL A CA 1
ATOM 2419 C C . VAL A 1 149 ? -10.531 -6.074 14.723 1.00 29.13 818 VAL A C 1
ATOM 2420 O O . VAL A 1 149 ? -10.200 -5.248 13.874 1.00 30.42 818 VAL A O 1
ATOM 2433 N N . GLU A 1 150 ? -10.366 -5.855 16.012 1.00 24.65 819 GLU A N 1
ATOM 2434 C CA . GLU A 1 150 ? -9.810 -4.596 16.500 1.00 41.91 819 GLU A CA 1
ATOM 2435 C C . GLU A 1 150 ? -8.287 -4.566 16.492 1.00 33.82 819 GLU A C 1
ATOM 2436 O O . GLU A 1 150 ? -7.699 -3.574 16.944 1.00 34.92 819 GLU A O 1
ATOM 2448 N N . GLY A 1 151 ? -7.645 -5.621 16.035 1.00 23.93 820 GLY A N 1
ATOM 2449 C CA . GLY A 1 151 ? -6.196 -5.677 16.006 1.00 21.28 820 GLY A CA 1
ATOM 2450 C C . GLY A 1 151 ? -5.530 -6.148 17.298 1.00 20.89 820 GLY A C 1
ATOM 2451 O O . GLY A 1 151 ? -6.113 -6.216 18.382 1.00 23.70 820 GLY A O 1
ATOM 2455 N N . LEU A 1 152 ? -4.237 -6.391 17.192 1.00 18.41 821 LEU A N 1
ATOM 2456 C CA . LEU A 1 152 ? -3.407 -6.786 18.311 1.00 16.74 821 LEU A CA 1
ATOM 2457 C C . LEU A 1 152 ? -2.832 -5.563 19.024 1.00 18.25 821 LEU A C 1
ATOM 2458 O O . LEU A 1 152 ? -2.941 -4.434 18.543 1.00 23.44 821 LEU A O 1
ATOM 2474 N N . LYS A 1 153 ? -2.243 -5.793 20.198 1.00 19.76 822 LYS A N 1
ATOM 2475 C CA . LYS A 1 153 ? -1.602 -4.694 20.903 1.00 20.94 822 LYS A CA 1
ATOM 2476 C C . LYS A 1 153 ? -0.383 -4.189 20.136 1.00 22.35 822 LYS A C 1
ATOM 2477 O O . LYS A 1 153 ? -0.131 -2.963 20.094 1.00 25.87 822 LYS A O 1
ATOM 2496 N N . ASN A 1 154 ? 0.373 -5.096 19.544 1.00 21.65 823 ASN A N 1
ATOM 2497 C CA . ASN A 1 154 ? 1.528 -4.760 18.700 1.00 24.56 823 ASN A CA 1
ATOM 2498 C C . ASN A 1 154 ? 1.253 -5.197 17.265 1.00 19.48 823 ASN A C 1
ATOM 2499 O O . ASN A 1 154 ? 1.942 -6.066 16.753 1.00 18.11 823 ASN A O 1
ATOM 2510 N N . GLN A 1 155 ? 0.238 -4.615 16.611 1.00 18.41 824 GLN A N 1
ATOM 2511 C CA . GLN A 1 155 ? -0.160 -5.041 15.272 1.00 17.68 824 GLN A CA 1
ATOM 2512 C C . GLN A 1 155 ? 0.913 -4.792 14.222 1.00 16.04 824 GLN A C 1
ATOM 2513 O O . GLN A 1 155 ? 1.119 -5.633 13.341 1.00 17.82 824 GLN A O 1
ATOM 2527 N N . LYS A 1 156 ? 1.640 -3.687 14.325 1.00 18.64 825 LYS A N 1
ATOM 2528 C CA . LYS A 1 156 ? 2.672 -3.395 13.328 1.00 20.58 825 LYS A CA 1
ATOM 2529 C C . LYS A 1 156 ? 3.754 -4.447 13.363 1.00 19.56 825 LYS A C 1
ATOM 2530 O O . LYS A 1 156 ? 4.155 -4.977 12.325 1.00 19.16 825 LYS A O 1
ATOM 2549 N N . TYR A 1 157 ? 4.222 -4.794 14.566 1.00 16.65 826 TYR A N 1
ATOM 2550 C CA . TYR A 1 157 ? 5.276 -5.812 14.638 1.00 16.52 826 TYR A CA 1
ATOM 2551 C C . TYR A 1 157 ? 4.745 -7.152 14.156 1.00 18.33 826 TYR A C 1
ATOM 2552 O O . TYR A 1 157 ? 5.412 -7.846 13.383 1.00 17.96 826 TYR A O 1
ATOM 2570 N N . PHE A 1 158 ? 3.518 -7.499 14.527 1.00 15.56 827 PHE A N 1
ATOM 2571 C CA . PHE A 1 158 ? 2.932 -8.738 14.040 1.00 15.54 827 PHE A CA 1
ATOM 2572 C C . PHE A 1 158 ? 2.923 -8.762 12.517 1.00 14.63 827 PHE A C 1
ATOM 2573 O O . PHE A 1 158 ? 3.250 -9.798 11.910 1.00 14.29 827 PHE A O 1
ATOM 2590 N N . ASP A 1 159 ? 2.525 -7.650 11.884 1.00 14.99 828 ASP A N 1
ATOM 2591 C CA . ASP A 1 159 ? 2.423 -7.627 10.434 1.00 15.26 828 ASP A CA 1
ATOM 2592 C C . ASP A 1 159 ? 3.781 -7.914 9.798 1.00 17.18 828 ASP A C 1
ATOM 2593 O O . ASP A 1 159 ? 3.870 -8.649 8.804 1.00 15.87 828 ASP A O 1
ATOM 2602 N N . GLU A 1 160 ? 4.835 -7.341 10.368 1.00 15.24 829 GLU A N 1
ATOM 2603 C CA . GLU A 1 160 ? 6.176 -7.497 9.827 1.00 17.57 829 GLU A CA 1
ATOM 2604 C C . GLU A 1 160 ? 6.701 -8.899 10.071 1.00 15.67 829 GLU A C 1
ATOM 2605 O O . GLU A 1 160 ? 7.358 -9.493 9.190 1.00 16.75 829 GLU A O 1
ATOM 2617 N N . LEU A 1 161 ? 6.399 -9.466 11.245 1.00 16.46 830 LEU A N 1
ATOM 2618 C CA . LEU A 1 161 ? 6.851 -10.819 11.530 1.00 15.73 830 LEU A CA 1
ATOM 2619 C C . LEU A 1 161 ? 6.128 -11.843 10.665 1.00 14.96 830 LEU A C 1
ATOM 2620 O O . LEU A 1 161 ? 6.741 -12.789 10.141 1.00 14.71 830 LEU A O 1
ATOM 2636 N N . ARG A 1 162 ? 4.831 -11.653 10.462 1.00 14.48 831 ARG A N 1
ATOM 2637 C CA . ARG A 1 162 ? 4.090 -12.511 9.556 1.00 13.00 831 ARG A CA 1
ATOM 2638 C C . ARG A 1 162 ? 4.709 -12.465 8.163 1.00 14.54 831 ARG A C 1
ATOM 2639 O O . ARG A 1 162 ? 4.908 -13.514 7.520 1.00 15.23 831 ARG A O 1
ATOM 2660 N N . MET A 1 163 ? 5.004 -11.264 7.657 1.00 15.03 832 MET A N 1
ATOM 2661 C CA . MET A 1 163 ? 5.575 -11.177 6.329 1.00 15.81 832 MET A CA 1
ATOM 2662 C C . MET A 1 163 ? 6.937 -11.875 6.258 1.00 15.43 832 MET A C 1
ATOM 2663 O O . MET A 1 163 ? 7.290 -12.434 5.214 1.00 17.78 832 MET A O 1
ATOM 2677 N N . ASN A 1 164 ? 7.719 -11.805 7.344 1.00 15.82 833 ASN A N 1
ATOM 2678 C CA . ASN A 1 164 ? 9.001 -12.494 7.403 1.00 15.81 833 ASN A CA 1
ATOM 2679 C C . ASN A 1 164 ? 8.809 -14.007 7.192 1.00 15.95 833 ASN A C 1
ATOM 2680 O O . ASN A 1 164 ? 9.582 -14.639 6.450 1.00 15.19 833 ASN A O 1
ATOM 2691 N N . TYR A 1 165 ? 7.768 -14.599 7.806 1.00 14.40 834 TYR A N 1
ATOM 2692 C CA . TYR A 1 165 ? 7.528 -16.026 7.583 1.00 13.32 834 TYR A CA 1
ATOM 2693 C C . TYR A 1 165 ? 6.867 -16.321 6.240 1.00 14.92 834 TYR A C 1
ATOM 2694 O O . TYR A 1 165 ? 7.066 -17.409 5.686 1.00 15.09 834 TYR A O 1
ATOM 2712 N N . ILE A 1 166 ? 6.123 -15.381 5.670 1.00 13.69 835 ILE A N 1
ATOM 2713 C CA . ILE A 1 166 ? 5.653 -15.563 4.300 1.00 14.52 835 ILE A CA 1
ATOM 2714 C C . ILE A 1 166 ? 6.826 -15.579 3.346 1.00 17.57 835 ILE A C 1
ATOM 2715 O O . ILE A 1 166 ? 6.905 -16.435 2.456 1.00 16.81 835 ILE A O 1
ATOM 2731 N N . LYS A 1 167 ? 7.748 -14.620 3.497 1.00 17.26 836 LYS A N 1
ATOM 2732 C CA . LYS A 1 167 ? 8.942 -14.608 2.669 1.00 17.50 836 LYS A CA 1
ATOM 2733 C C . LYS A 1 167 ? 9.747 -15.891 2.844 1.00 17.46 836 LYS A C 1
ATOM 2734 O O . LYS A 1 167 ? 10.327 -16.408 1.883 1.00 19.92 836 LYS A O 1
ATOM 2753 N N . GLU A 1 168 ? 9.767 -16.440 4.056 1.00 14.96 837 GLU A N 1
ATOM 2754 C CA . GLU A 1 168 ? 10.503 -17.687 4.272 1.00 17.23 837 GLU A CA 1
ATOM 2755 C C . GLU A 1 168 ? 9.897 -18.830 3.458 1.00 16.80 837 GLU A C 1
ATOM 2756 O O . GLU A 1 168 ? 10.630 -19.624 2.852 1.00 16.88 837 GLU A O 1
ATOM 2768 N N . LE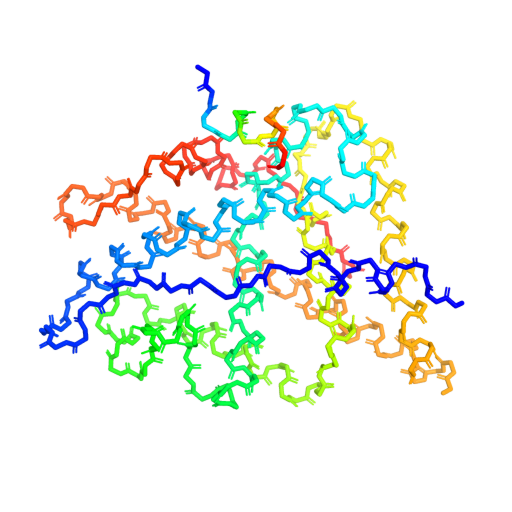U A 1 169 ? 8.576 -18.914 3.408 1.00 17.42 838 LEU A N 1
ATOM 2769 C CA . LEU A 1 169 ? 7.941 -19.957 2.584 1.00 17.74 838 LEU A CA 1
ATOM 2770 C C . LEU A 1 169 ? 8.386 -19.826 1.143 1.00 18.74 838 LEU A C 1
ATOM 2771 O O . LEU A 1 169 ? 8.770 -20.809 0.486 1.00 18.94 838 LEU A O 1
ATOM 2787 N N . ASP A 1 170 ? 8.389 -18.592 0.646 1.00 19.44 839 ASP A N 1
ATOM 2788 C CA . ASP A 1 170 ? 8.842 -18.322 -0.713 1.00 22.37 839 ASP A CA 1
ATOM 2789 C C . ASP A 1 170 ? 10.315 -18.709 -0.912 1.00 20.32 839 ASP A C 1
ATOM 2790 O O . ASP A 1 170 ? 10.671 -19.325 -1.913 1.00 26.24 839 ASP A O 1
ATOM 2799 N N . ARG A 1 171 ? 11.174 -18.398 0.076 1.00 20.48 840 ARG A N 1
ATOM 2800 C CA . ARG A 1 171 ? 12.585 -18.755 0.007 1.00 21.12 840 ARG A CA 1
ATOM 2801 C C . ARG A 1 171 ? 12.784 -20.263 -0.019 1.00 21.82 840 ARG A C 1
ATOM 2802 O O . ARG A 1 171 ? 13.639 -20.779 -0.749 1.00 26.96 840 ARG A O 1
ATOM 2823 N N A VAL A 1 172 ? 12.033 -20.988 0.795 1.00 20.22 841 VAL A N 1
ATOM 2824 N N B VAL A 1 172 ? 12.013 -20.993 0.787 0.00 20.40 841 VAL A N 1
ATOM 2825 C CA A VAL A 1 172 ? 12.128 -22.442 0.806 1.00 21.07 841 VAL A CA 1
ATOM 2826 C CA B VAL A 1 172 ? 12.139 -22.446 0.806 0.00 21.50 841 VAL A CA 1
ATOM 2827 C C A VAL A 1 172 ? 11.695 -23.029 -0.527 1.00 22.59 841 VAL A C 1
ATOM 2828 C C B VAL A 1 172 ? 11.693 -23.035 -0.524 0.00 22.73 841 VAL A C 1
ATOM 2829 O O A VAL A 1 172 ? 12.312 -23.970 -1.028 1.00 26.27 841 VAL A O 1
ATOM 2830 O O B VAL A 1 172 ? 12.351 -23.928 -1.073 0.00 24.51 841 VAL A O 1
ATOM 2855 N N . ILE A 1 173 ? 10.574 -22.551 -1.067 1.00 22.76 842 ILE A N 1
ATOM 2856 C CA . ILE A 1 173 ? 10.105 -23.064 -2.361 1.00 25.79 842 ILE A CA 1
ATOM 2857 C C . ILE A 1 173 ? 11.168 -22.838 -3.424 1.00 34.93 842 ILE A C 1
ATOM 2858 O O . ILE A 1 173 ? 11.459 -23.727 -4.247 1.00 32.57 842 ILE A O 1
ATOM 2875 N N . SER A 1 174 ? 11.786 -21.651 -3.421 1.00 29.57 843 SER A N 1
ATOM 2876 C CA . SER A 1 174 ? 12.793 -21.371 -4.438 1.00 35.32 843 SER A CA 1
ATOM 2877 C C . SER A 1 174 ? 14.050 -22.198 -4.194 1.00 37.69 843 SER A C 1
ATOM 2878 O O . SER A 1 174 ? 14.667 -22.719 -5.133 1.00 38.80 843 SER A O 1
ATOM 2886 N N . PHE A 1 175 ? 14.435 -22.339 -2.934 1.00 35.24 844 PHE A N 1
ATOM 2887 C CA . PHE A 1 175 ? 15.563 -23.187 -2.575 1.00 33.69 844 PHE A CA 1
ATOM 2888 C C . PHE A 1 175 ? 15.373 -24.603 -3.118 1.00 39.59 844 PHE A C 1
ATOM 2889 O O . PHE A 1 175 ? 16.285 -25.192 -3.693 1.00 44.46 844 PHE A O 1
ATOM 2906 N N . GLN A 1 176 ? 14.194 -25.171 -2.907 1.00 35.81 845 GLN A N 1
ATOM 2907 C CA . GLN A 1 176 ? 13.779 -26.440 -3.481 1.00 43.97 845 GLN A CA 1
ATOM 2908 C C . GLN A 1 176 ? 13.253 -26.125 -4.867 0.00 39.68 845 GLN A C 1
ATOM 2909 O O . GLN A 1 176 ? 12.889 -27.011 -5.621 1.00 54.06 845 GLN A O 1
ATOM 2923 N N . ASN A 1 179 ? 12.295 -23.358 -11.633 1.00 57.03 848 ASN A N 1
ATOM 2924 C CA . ASN A 1 179 ? 12.274 -22.047 -12.284 1.00 61.30 848 ASN A CA 1
ATOM 2925 C C . ASN A 1 179 ? 11.357 -21.090 -11.517 1.00 67.30 848 ASN A C 1
ATOM 2926 O O . ASN A 1 179 ? 10.544 -21.537 -10.706 1.00 56.87 848 ASN A O 1
ATOM 2937 N N . PRO A 1 180 ? 11.489 -19.774 -11.746 1.00 68.41 849 PRO A N 1
ATOM 2938 C CA . PRO A 1 180 ? 10.634 -18.825 -11.001 1.00 60.30 849 PRO A CA 1
ATOM 2939 C C . PRO A 1 180 ? 9.149 -18.952 -11.311 1.00 61.29 849 PRO A C 1
ATOM 2940 O O . PRO A 1 180 ? 8.323 -18.749 -10.413 1.00 52.15 849 PRO A O 1
ATOM 2951 N N . THR A 1 181 ? 8.770 -19.253 -12.556 1.00 53.94 850 THR A N 1
ATOM 2952 C CA . THR A 1 181 ? 7.347 -19.384 -12.868 1.00 52.14 850 THR A CA 1
ATOM 2953 C C . THR A 1 181 ? 6.729 -20.547 -12.081 1.00 57.84 850 THR A C 1
ATOM 2954 O O . THR A 1 181 ? 5.665 -20.404 -11.456 1.00 44.62 850 THR A O 1
ATOM 2965 N N . SER A 1 182 ? 7.410 -21.696 -12.060 1.00 48.35 851 SER A N 1
ATOM 2966 C CA . SER A 1 182 ? 6.900 -22.848 -11.332 1.00 49.22 851 SER A CA 1
ATOM 2967 C C . SER A 1 182 ? 6.910 -22.596 -9.830 1.00 42.19 851 SER A C 1
ATOM 2968 O O . SER A 1 182 ? 6.027 -23.086 -9.106 1.00 35.61 851 SER A O 1
ATOM 2976 N N . SER A 1 183 ? 7.880 -21.818 -9.348 1.00 36.29 852 SER A N 1
ATOM 2977 C CA . SER A 1 183 ? 7.921 -21.541 -7.912 1.00 36.81 852 SER A CA 1
ATOM 2978 C C . SER A 1 183 ? 6.834 -20.551 -7.495 1.00 39.58 852 SER A C 1
ATOM 2979 O O . SER A 1 183 ? 6.274 -20.665 -6.396 1.00 32.22 852 SER A O 1
ATOM 2987 N N . SER A 1 184 ? 6.526 -19.557 -8.326 1.00 42.37 853 SER A N 1
ATOM 2988 C CA . SER A 1 184 ? 5.396 -18.688 -7.993 1.00 36.45 853 SER A CA 1
ATOM 2989 C C . SER A 1 184 ? 4.083 -19.473 -8.004 1.00 38.16 853 SER A C 1
ATOM 2990 O O . SER A 1 184 ? 3.204 -19.254 -7.159 1.00 30.07 853 SER A O 1
ATOM 2998 N N . GLN A 1 185 ? 3.931 -20.399 -8.950 1.00 35.52 854 GLN A N 1
ATOM 2999 C CA . GLN A 1 185 ? 2.743 -21.234 -8.937 1.00 30.10 854 GLN A CA 1
ATOM 3000 C C . GLN A 1 185 ? 2.715 -22.107 -7.698 1.00 25.79 854 GLN A C 1
ATOM 3001 O O . GLN A 1 185 ? 1.649 -22.362 -7.145 1.00 27.86 854 GLN A O 1
ATOM 3015 N N . ARG A 1 186 ? 3.880 -22.601 -7.270 1.00 27.54 855 ARG A N 1
ATOM 3016 C CA . ARG A 1 186 ? 3.918 -23.431 -6.068 1.00 25.32 855 ARG A CA 1
ATOM 3017 C C . ARG A 1 186 ? 3.471 -22.621 -4.857 1.00 21.89 855 ARG A C 1
ATOM 3018 O O . ARG A 1 186 ? 2.724 -23.114 -3.989 1.00 20.85 855 ARG A O 1
ATOM 3039 N N . PHE A 1 187 ? 3.953 -21.377 -4.774 1.00 22.30 856 PHE A N 1
ATOM 3040 C CA . PHE A 1 187 ? 3.583 -20.505 -3.661 1.00 21.45 856 PHE A CA 1
ATOM 3041 C C . PHE A 1 187 ? 2.080 -20.288 -3.644 1.00 20.86 856 PHE A C 1
ATOM 3042 O O . PHE A 1 187 ? 1.443 -20.357 -2.579 1.00 20.28 856 PHE A O 1
ATOM 3059 N N . TYR A 1 188 ? 1.491 -20.069 -4.823 1.00 24.09 857 TYR A N 1
ATOM 3060 C CA . TYR A 1 188 ? 0.040 -19.913 -4.919 1.00 22.57 857 TYR A CA 1
ATOM 3061 C C . TYR A 1 188 ? -0.685 -21.163 -4.433 1.00 20.86 857 TYR A C 1
ATOM 3062 O O . TYR A 1 188 ? -1.624 -21.079 -3.633 1.00 23.24 857 TYR A O 1
ATOM 3080 N N . GLN A 1 189 ? -0.237 -22.340 -4.871 1.00 23.04 858 GLN A N 1
ATOM 3081 C CA . GLN A 1 189 ? -0.898 -23.576 -4.458 1.00 24.40 858 GLN A CA 1
ATOM 3082 C C . GLN A 1 189 ? -0.871 -23.746 -2.952 1.00 21.07 858 GLN A C 1
ATOM 3083 O O . GLN A 1 189 ? -1.877 -24.116 -2.348 1.00 19.85 858 GLN A O 1
ATOM 3097 N N . LEU A 1 190 ? 0.289 -23.538 -2.324 1.00 18.88 859 LEU A N 1
ATOM 3098 C CA . LEU A 1 190 ? 0.397 -23.828 -0.900 1.00 17.11 859 LEU A CA 1
ATOM 3099 C C . LEU A 1 190 ? -0.355 -22.802 -0.073 1.00 17.30 859 LEU A C 1
ATOM 3100 O O . LEU A 1 190 ? -0.985 -23.153 0.944 1.00 17.34 859 LEU A O 1
ATOM 3116 N N . THR A 1 191 ? -0.307 -21.520 -0.483 1.00 18.47 860 THR A N 1
ATOM 3117 C CA . THR A 1 191 ? -1.051 -20.540 0.294 1.00 19.88 860 THR A CA 1
ATOM 3118 C C . THR A 1 191 ? -2.553 -20.649 0.057 1.00 18.74 860 THR A C 1
ATOM 3119 O O . THR A 1 191 ? -3.335 -20.328 0.960 1.00 18.41 860 THR A O 1
ATOM 3130 N N . LYS A 1 192 ? -2.975 -21.111 -1.110 1.00 18.48 861 LYS A N 1
ATOM 3131 C CA . LYS A 1 192 ? -4.401 -21.366 -1.314 1.00 18.06 861 LYS A CA 1
ATOM 3132 C C . LYS A 1 192 ? -4.847 -22.504 -0.410 1.00 18.39 861 LYS A C 1
ATOM 3133 O O . LYS A 1 192 ? -5.972 -22.496 0.101 1.00 19.20 861 LYS A O 1
ATOM 3152 N N . LEU A 1 193 ? -4.006 -23.518 -0.256 1.00 18.49 862 LEU A N 1
ATOM 3153 C CA . LEU A 1 193 ? -4.338 -24.591 0.678 1.00 18.57 862 LEU A CA 1
ATOM 3154 C C . LEU A 1 193 ? -4.525 -24.046 2.084 1.00 18.75 862 LEU A C 1
ATOM 3155 O O . LEU A 1 193 ? -5.493 -24.397 2.756 1.00 17.93 862 LEU A O 1
ATOM 3171 N N . LEU A 1 194 ? -3.647 -23.149 2.531 1.00 17.56 863 LEU A N 1
ATOM 3172 C CA . LEU A 1 194 ? -3.838 -22.594 3.867 1.00 15.37 863 LEU A CA 1
ATOM 3173 C C . LEU A 1 194 ? -5.114 -21.792 3.958 1.00 17.16 863 LEU A C 1
ATOM 3174 O O . LEU A 1 194 ? -5.807 -21.824 4.972 1.00 17.23 863 LEU A O 1
ATOM 3190 N N . ASP A 1 195 ? -5.436 -21.015 2.935 1.00 16.18 864 ASP A N 1
ATOM 3191 C CA . ASP A 1 195 ? -6.682 -20.265 2.956 1.00 15.89 864 ASP A CA 1
ATOM 3192 C C . ASP A 1 195 ? -7.883 -21.201 3.072 1.00 18.81 864 ASP A C 1
ATOM 3193 O O . ASP A 1 195 ? -8.853 -20.910 3.780 1.00 17.81 864 ASP A O 1
ATOM 3202 N N . SER A 1 196 ? -7.855 -22.323 2.357 1.00 19.53 865 SER A N 1
ATOM 3203 C CA . SER A 1 196 ? -8.988 -23.256 2.373 1.00 20.25 865 SER A CA 1
ATOM 3204 C C . SER A 1 196 ? -9.173 -23.848 3.762 1.00 18.90 865 SER A C 1
ATOM 3205 O O . SER A 1 196 ? -10.301 -24.198 4.152 1.00 19.36 865 SER A O 1
ATOM 3213 N N . LEU A 1 197 ? -8.097 -23.968 4.527 1.00 17.58 866 LEU A N 1
ATOM 3214 C CA . LEU A 1 197 ? -8.169 -24.518 5.864 1.00 17.51 866 LEU A CA 1
ATOM 3215 C C . LEU A 1 197 ? -9.006 -23.619 6.771 1.00 18.74 866 LEU A C 1
ATOM 3216 O O . LEU A 1 197 ? -9.637 -24.109 7.717 1.00 17.95 866 LEU A O 1
ATOM 3232 N N . GLN A 1 198 ? -9.079 -22.316 6.476 1.00 15.81 867 GLN A N 1
ATOM 3233 C CA . GLN A 1 198 ? -9.817 -21.421 7.355 1.00 16.20 867 GLN A CA 1
ATOM 3234 C C . GLN A 1 198 ? -11.278 -21.827 7.481 1.00 15.93 867 GLN A C 1
ATOM 3235 O O . GLN A 1 198 ? -11.846 -21.729 8.570 1.00 15.83 867 GLN A O 1
ATOM 3249 N N . ASP A 1 199 ? -11.930 -22.249 6.396 1.00 14.98 868 ASP A N 1
ATOM 3250 C CA . ASP A 1 199 ? -13.347 -22.587 6.510 1.00 15.39 868 ASP A CA 1
ATOM 3251 C C . ASP A 1 199 ? -13.538 -23.865 7.304 1.00 16.72 868 ASP A C 1
ATOM 3252 O O . ASP A 1 199 ? -14.477 -23.972 8.106 1.00 15.28 868 ASP A O 1
ATOM 3261 N N . LEU A 1 200 ? -12.661 -24.845 7.096 1.00 14.49 869 LEU A N 1
ATOM 3262 C CA . LEU A 1 200 ? -12.713 -26.075 7.902 1.00 14.39 869 LEU A CA 1
ATOM 3263 C C . LEU A 1 200 ? -12.516 -25.769 9.377 1.00 12.57 869 LEU A C 1
ATOM 3264 O O . LEU A 1 200 ? -13.257 -26.302 10.225 1.00 13.06 869 LEU A O 1
ATOM 3280 N N . VAL A 1 201 ? -11.541 -24.920 9.707 1.00 11.59 870 VAL A N 1
ATOM 3281 C CA . VAL A 1 201 ? -11.289 -24.587 11.100 1.00 10.54 870 VAL A CA 1
ATOM 3282 C C . VAL A 1 201 ? -12.521 -23.935 11.709 1.00 13.14 870 VAL A C 1
ATOM 3283 O O . VAL A 1 201 ? -12.877 -24.216 12.851 1.00 11.99 870 VAL A O 1
ATOM 3296 N N . ARG A 1 202 ? -13.206 -23.080 10.959 1.00 11.76 871 ARG A N 1
ATOM 3297 C CA . ARG A 1 202 ? -14.413 -22.426 11.496 1.00 12.39 871 ARG A CA 1
ATOM 3298 C C . ARG A 1 202 ? -15.482 -23.456 11.814 1.00 14.67 871 ARG A C 1
ATOM 3299 O O . ARG A 1 202 ? -16.142 -23.394 12.875 1.00 14.30 871 ARG A O 1
ATOM 3320 N N . LYS A 1 203 ? -15.674 -24.413 10.916 1.00 13.37 872 LYS A N 1
ATOM 3321 C CA . LYS A 1 203 ? -16.659 -25.449 11.167 1.00 11.51 872 LYS A CA 1
ATOM 3322 C C . LYS A 1 203 ? -16.239 -26.300 12.372 1.00 12.59 872 LYS A C 1
ATOM 3323 O O . LYS A 1 203 ? -17.111 -26.749 13.142 1.00 14.02 872 LYS A O 1
ATOM 3342 N N . LEU A 1 204 ? -14.947 -26.603 12.513 1.00 11.96 873 LEU A N 1
ATOM 3343 C CA . LEU A 1 204 ? -14.479 -27.319 13.698 1.00 11.69 873 LEU A CA 1
ATOM 3344 C C . LEU A 1 204 ? -14.716 -26.502 14.970 1.00 11.30 873 LEU A C 1
ATOM 3345 O O . LEU A 1 204 ? -15.073 -27.068 16.014 1.00 12.32 873 LEU A O 1
ATOM 3361 N N . HIS A 1 205 ? -14.502 -25.186 14.932 1.00 12.00 874 HIS A N 1
ATOM 3362 C CA . HIS A 1 205 ? -14.799 -24.324 16.081 1.00 11.41 874 HIS A CA 1
ATOM 3363 C C . HIS A 1 205 ? -16.276 -24.378 16.451 1.00 12.54 874 HIS A C 1
ATOM 3364 O O . HIS A 1 205 ? -16.613 -24.423 17.642 1.00 13.78 874 HIS A O 1
ATOM 3378 N N . GLN A 1 206 ? -17.161 -24.397 15.460 1.00 12.61 875 GLN A N 1
ATOM 3379 C CA . GLN A 1 206 ? -18.591 -24.533 15.732 1.00 14.01 875 GLN A CA 1
ATOM 3380 C C . GLN A 1 206 ? -18.884 -25.841 16.466 1.00 14.93 875 GLN A C 1
ATOM 3381 O O . GLN A 1 206 ? -19.659 -25.858 17.442 1.00 14.42 875 GLN A O 1
ATOM 3395 N N . PHE A 1 207 ? -18.370 -26.962 15.959 1.00 12.73 876 PHE A N 1
ATOM 3396 C CA . PHE A 1 207 ? -18.617 -28.254 16.572 1.00 12.90 876 PHE A CA 1
ATOM 3397 C C . PHE A 1 207 ? -18.014 -28.315 17.962 1.00 14.20 876 PHE A C 1
ATOM 3398 O O . PHE A 1 207 ? -18.625 -28.891 18.878 1.00 13.95 876 PHE A O 1
ATOM 3415 N N . THR A 1 208 ? -16.829 -27.720 18.147 1.00 13.12 877 THR A N 1
ATOM 3416 C CA . THR A 1 208 ? -16.191 -27.669 19.452 1.00 10.69 877 THR A CA 1
ATOM 3417 C C . THR A 1 208 ? -17.098 -26.946 20.441 1.00 13.03 877 THR A C 1
ATOM 3418 O O . THR A 1 208 ? -17.277 -27.396 21.586 1.00 13.44 877 THR A O 1
ATOM 3429 N N . PHE A 1 209 ? -17.585 -25.776 20.050 1.00 12.75 878 PHE A N 1
ATOM 3430 C CA . PHE A 1 209 ? -18.472 -25.024 20.926 1.00 11.61 878 PHE A CA 1
ATOM 3431 C C . PHE A 1 209 ? -19.679 -25.863 21.321 1.00 12.88 878 PHE A C 1
ATOM 3432 O O . PHE A 1 209 ? -20.053 -25.921 22.507 1.00 13.67 878 PHE A O 1
ATOM 3449 N N . ASP A 1 210 ? -20.323 -26.507 20.347 1.00 12.82 879 ASP A N 1
ATOM 3450 C CA . ASP A 1 210 ? -21.527 -27.280 20.620 1.00 14.65 879 ASP A CA 1
ATOM 3451 C C . ASP A 1 210 ? -21.235 -28.418 21.566 1.00 14.75 879 ASP A C 1
ATOM 3452 O O . ASP A 1 210 ? -22.071 -28.745 22.418 1.00 15.49 879 ASP A O 1
ATOM 3461 N N . THR A 1 211 ? -20.083 -29.065 21.406 1.00 14.32 880 THR A N 1
ATOM 3462 C CA . THR A 1 211 ? -19.717 -30.187 22.268 1.00 13.26 880 THR A CA 1
ATOM 3463 C C . THR A 1 211 ? -19.366 -29.680 23.662 1.00 14.74 880 THR A C 1
ATOM 3464 O O . THR A 1 211 ? -19.781 -30.276 24.666 1.00 16.31 880 THR A O 1
ATOM 3475 N N . PHE A 1 212 ? -18.703 -28.522 23.744 1.00 14.05 881 PHE A N 1
ATOM 3476 C CA . PHE A 1 212 ? -18.367 -27.911 25.025 1.00 14.72 881 PHE A CA 1
ATOM 3477 C C . PHE A 1 212 ? -19.629 -27.550 25.811 1.00 15.07 881 PHE A C 1
ATOM 3478 O O . PHE A 1 212 ? -19.740 -27.830 27.030 1.00 16.47 881 PHE A O 1
ATOM 3495 N N . VAL A 1 213 ? -20.606 -26.904 25.143 1.00 14.47 882 VAL A N 1
ATOM 3496 C CA . VAL A 1 213 ? -21.853 -26.530 25.808 1.00 14.61 882 VAL A CA 1
ATOM 3497 C C . VAL A 1 213 ? -22.582 -27.756 26.339 1.00 17.96 882 VAL A C 1
ATOM 3498 O O . VAL A 1 213 ? -23.300 -27.667 27.347 1.00 21.18 882 VAL A O 1
ATOM 3511 N N . GLN A 1 214 ? -22.459 -28.886 25.643 1.00 16.62 883 GLN A N 1
ATOM 3512 C CA . GLN A 1 214 ? -23.156 -30.139 25.938 1.00 18.77 883 GLN A CA 1
ATOM 3513 C C . GLN A 1 214 ? -22.262 -31.140 26.654 1.00 19.50 883 GLN A C 1
ATOM 3514 O O . GLN A 1 214 ? -22.637 -32.306 26.769 1.00 19.15 883 GLN A O 1
ATOM 3528 N N . SER A 1 215 ? -21.134 -30.691 27.187 1.00 18.17 884 SER A N 1
ATOM 3529 C CA . SER A 1 215 ? -20.125 -31.595 27.747 1.00 17.11 884 SER A CA 1
ATOM 3530 C C . SER A 1 215 ? -20.724 -32.567 28.749 1.00 18.20 884 SER A C 1
ATOM 3531 O O . SER A 1 215 ? -20.495 -33.787 28.676 1.00 19.93 884 SER A O 1
ATOM 3539 N N . GLN A 1 216 ? -21.472 -32.054 29.719 1.00 20.06 885 GLN A N 1
ATOM 3540 C CA . GLN A 1 216 ? -21.988 -32.930 30.757 1.00 22.21 885 GLN A CA 1
ATOM 3541 C C . GLN A 1 216 ? -23.008 -33.912 30.194 1.00 23.30 885 GLN A C 1
ATOM 3542 O O . GLN A 1 216 ? -22.986 -35.113 30.526 1.00 25.34 885 GLN A O 1
ATOM 3556 N N . SER A 1 217 ? -23.920 -33.437 29.329 1.00 20.86 886 SER A N 1
ATOM 3557 C CA . SER A 1 217 ? -24.956 -34.341 28.847 1.00 21.74 886 SER A CA 1
ATOM 3558 C C . SER A 1 217 ? -24.379 -35.432 27.956 1.00 22.43 886 SER A C 1
ATOM 3559 O O . SER A 1 217 ? -24.927 -36.544 27.890 1.00 26.65 886 SER A O 1
ATOM 3567 N N . LEU A 1 218 ? -23.319 -35.133 27.264 1.00 19.53 887 LEU A N 1
ATOM 3568 C CA . LEU A 1 218 ? -22.673 -36.069 26.357 1.00 19.19 887 LEU A CA 1
ATOM 3569 C C . LEU A 1 218 ? -21.612 -36.939 27.009 1.00 22.17 887 LEU A C 1
ATOM 3570 O O . LEU A 1 218 ? -21.127 -37.866 26.356 1.00 22.53 887 LEU A O 1
ATOM 3586 N N . SER A 1 219 ? -21.240 -36.669 28.256 1.00 20.96 888 SER A N 1
ATOM 3587 C CA . SER A 1 219 ? -20.145 -37.369 28.940 1.00 20.64 888 SER A CA 1
ATOM 3588 C C . SER A 1 219 ? -18.843 -37.205 28.180 1.00 19.03 888 SER A C 1
ATOM 3589 O O . SER A 1 219 ? -18.040 -38.140 28.088 1.00 21.75 888 SER A O 1
ATOM 3597 N N . VAL A 1 220 ? -18.624 -36.005 27.663 1.00 17.33 889 VAL A N 1
ATOM 3598 C CA . VAL A 1 220 ? -17.378 -35.656 26.990 1.00 17.26 889 VAL A CA 1
ATOM 3599 C C . VAL A 1 220 ? -16.655 -34.636 27.844 1.00 21.04 889 VAL A C 1
ATOM 3600 O O . VAL A 1 220 ? -17.021 -33.455 27.856 1.00 24.54 889 VAL A O 1
ATOM 3613 N N . GLU A 1 221 ? -15.558 -35.071 28.456 1.00 20.04 890 GLU A N 1
ATOM 3614 C CA . GLU A 1 221 ? -14.794 -34.241 29.367 1.00 20.34 890 GLU A CA 1
ATOM 3615 C C . GLU A 1 221 ? -13.779 -33.407 28.592 1.00 17.66 890 GLU A C 1
ATOM 3616 O O . GLU A 1 221 ? -13.137 -33.913 27.656 1.00 18.82 890 GLU A O 1
ATOM 3628 N N . PHE A 1 222 ? -13.705 -32.124 28.927 1.00 19.04 891 PHE A N 1
ATOM 3629 C CA . PHE A 1 222 ? -12.676 -31.230 28.391 1.00 15.98 891 PHE A CA 1
ATOM 3630 C C . PHE A 1 222 ? -11.649 -30.958 29.479 1.00 14.91 891 PHE A C 1
ATOM 3631 O O . PHE A 1 222 ? -11.988 -30.433 30.561 1.00 19.27 891 PHE A O 1
ATOM 3648 N N . PRO A 1 223 ? -10.385 -31.300 29.270 1.00 14.63 892 PRO A N 1
ATOM 3649 C CA . PRO A 1 223 ? -9.353 -30.971 30.261 1.00 15.60 892 PRO A CA 1
ATOM 3650 C C . PRO A 1 223 ? -9.224 -29.482 30.505 1.00 15.11 892 PRO A C 1
ATOM 3651 O O . PRO A 1 223 ? -9.723 -28.654 29.745 1.00 13.97 892 PRO A O 1
ATOM 3662 N N . GLU A 1 224 ? -8.466 -29.138 31.550 1.00 16.54 893 GLU A N 1
ATOM 3663 C CA . GLU A 1 224 ? -8.535 -27.781 32.077 1.00 16.31 893 GLU A CA 1
ATOM 3664 C C . GLU A 1 224 ? -8.042 -26.719 31.087 1.00 16.70 893 GLU A C 1
ATOM 3665 O O . GLU A 1 224 ? -8.669 -25.672 30.942 1.00 15.79 893 GLU A O 1
ATOM 3677 N N . MET A 1 225 ? -6.907 -26.937 30.419 1.00 14.81 894 MET A N 1
ATOM 3678 C CA . MET A 1 225 ? -6.426 -25.853 29.557 1.00 14.04 894 MET A CA 1
ATOM 3679 C C . MET A 1 225 ? -7.261 -25.765 28.290 1.00 13.56 894 MET A C 1
ATOM 3680 O O . MET A 1 225 ? -7.558 -24.663 27.836 1.00 15.44 894 MET A O 1
ATOM 3694 N N . MET A 1 226 ? -7.691 -26.889 27.725 1.00 13.26 895 MET A N 1
ATOM 3695 C CA . MET A 1 226 ? -8.629 -26.814 26.596 1.00 14.89 895 MET A CA 1
ATOM 3696 C C . MET A 1 226 ? -9.898 -26.062 26.974 1.00 14.20 895 MET A C 1
ATOM 3697 O O . MET A 1 226 ? -10.390 -25.215 26.204 1.00 14.51 895 MET A O 1
ATOM 3711 N N . SER A 1 227 ? -10.448 -26.337 28.164 1.00 12.84 896 SER A N 1
ATOM 3712 C CA . SER A 1 227 ? -11.650 -25.624 28.622 1.00 13.47 896 SER A CA 1
ATOM 3713 C C . SER A 1 227 ? -11.386 -24.134 28.709 1.00 16.89 896 SER A C 1
ATOM 3714 O O . SER A 1 227 ? -12.193 -23.304 28.267 1.00 16.88 896 SER A O 1
ATOM 3722 N N . GLU A 1 228 ? -10.249 -23.777 29.295 1.00 14.77 897 GLU A N 1
ATOM 3723 C CA . GLU A 1 228 ? -9.862 -22.375 29.426 1.00 15.24 897 GLU A CA 1
ATOM 3724 C C . GLU A 1 228 ? -9.769 -21.676 28.065 1.00 15.46 897 GLU A C 1
ATOM 3725 O O . GLU A 1 228 ? -10.229 -20.534 27.903 1.00 17.32 897 GLU A O 1
ATOM 3737 N N . ILE A 1 229 ? -9.063 -22.297 27.115 1.00 15.68 898 ILE A N 1
ATOM 3738 C CA . ILE A 1 229 ? -8.771 -21.636 25.836 1.00 13.30 898 ILE A CA 1
ATOM 3739 C C . ILE A 1 229 ? -10.025 -21.575 25.003 1.00 16.08 898 ILE A C 1
ATOM 3740 O O . ILE A 1 229 ? -10.265 -20.569 24.303 1.00 16.18 898 ILE A O 1
ATOM 3756 N N . ILE A 1 230 ? -10.879 -22.610 25.071 1.00 15.56 899 ILE A N 1
ATOM 3757 C CA . ILE A 1 230 ? -12.147 -22.565 24.330 1.00 16.05 899 ILE A CA 1
ATOM 3758 C C . ILE A 1 230 ? -13.006 -21.441 24.879 1.00 18.60 899 ILE A C 1
ATOM 3759 O O . ILE A 1 230 ? -13.562 -20.623 24.121 1.00 18.50 899 ILE A O 1
ATOM 3775 N N . SER A 1 231 ? -13.145 -21.385 26.201 1.00 17.20 900 SER A N 1
ATOM 3776 C CA . SER A 1 231 ? -13.884 -20.305 26.851 1.00 18.87 900 SER A CA 1
ATOM 3777 C C . SER A 1 231 ? -13.337 -18.942 26.485 1.00 20.78 900 SER A C 1
ATOM 3778 O O . SER A 1 231 ? -14.106 -17.981 26.362 1.00 20.86 900 SER A O 1
ATOM 3786 N N . ALA A 1 232 ? -12.006 -18.806 26.375 1.00 16.21 901 ALA A N 1
ATOM 3787 C CA . ALA A 1 232 ? -11.418 -17.482 26.135 1.00 16.01 901 ALA A CA 1
ATOM 3788 C C . ALA A 1 232 ? -11.768 -16.907 24.763 1.00 16.68 901 ALA A C 1
ATOM 3789 O O . ALA A 1 232 ? -11.894 -15.671 24.632 1.00 19.16 901 ALA A O 1
ATOM 3796 N N . GLN A 1 233 ? -11.800 -17.726 23.713 1.00 16.06 902 GLN A N 1
ATOM 3797 C CA . GLN A 1 233 ? -11.946 -17.174 22.389 1.00 16.23 902 GLN A CA 1
ATOM 3798 C C . GLN A 1 233 ? -12.975 -17.843 21.510 1.00 14.99 902 GLN A C 1
ATOM 3799 O O . GLN A 1 233 ? -13.359 -17.212 20.536 1.00 14.16 902 GLN A O 1
ATOM 3813 N N . VAL A 1 234 ? -13.386 -19.095 21.704 1.00 13.04 903 VAL A N 1
ATOM 3814 C CA . VAL A 1 234 ? -14.317 -19.687 20.720 1.00 11.95 903 VAL A CA 1
ATOM 3815 C C . VAL A 1 234 ? -15.616 -18.884 20.641 1.00 12.18 903 VAL A C 1
ATOM 3816 O O . VAL A 1 234 ? -16.115 -18.672 19.523 1.00 13.29 903 VAL A O 1
ATOM 3829 N N . PRO A 1 235 ? -16.203 -18.367 21.735 1.00 12.51 904 PRO A N 1
ATOM 3830 C CA . PRO A 1 235 ? -17.387 -17.506 21.568 1.00 14.30 904 PRO A CA 1
ATOM 3831 C C . PRO A 1 235 ? -17.116 -16.291 20.712 1.00 15.71 904 PRO A C 1
ATOM 3832 O O . PRO A 1 235 ? -17.977 -15.888 19.925 1.00 14.55 904 PRO A O 1
ATOM 3843 N N . LYS A 1 236 ? -15.917 -15.708 20.832 1.00 14.02 905 LYS A N 1
ATOM 3844 C CA . LYS A 1 236 ? -15.590 -14.493 20.093 1.00 14.64 905 LYS A CA 1
ATOM 3845 C C . LYS A 1 236 ? -15.424 -14.817 18.617 1.00 14.60 905 LYS A C 1
ATOM 3846 O O . LYS A 1 236 ? -15.831 -14.032 17.756 1.00 15.76 905 LYS A O 1
ATOM 3865 N N . ILE A 1 237 ? -14.792 -15.965 18.340 1.00 14.05 906 ILE A N 1
ATOM 3866 C CA . ILE A 1 237 ? -14.656 -16.443 16.959 1.00 14.16 906 ILE A CA 1
ATOM 3867 C C . ILE A 1 237 ? -16.033 -16.619 16.328 1.00 14.00 906 ILE A C 1
ATOM 3868 O O . ILE A 1 237 ? -16.311 -16.118 15.233 1.00 16.15 906 ILE A O 1
ATOM 3884 N N . LEU A 1 238 ? -16.962 -17.263 17.055 1.00 13.29 907 LEU A N 1
ATOM 3885 C CA . LEU A 1 238 ? -18.293 -17.497 16.484 1.00 13.90 907 LEU A CA 1
ATOM 3886 C C . LEU A 1 238 ? -19.127 -16.235 16.336 1.00 15.12 907 LEU A C 1
ATOM 3887 O O . LEU A 1 238 ? -20.054 -16.195 15.496 1.00 19.41 907 LEU A O 1
ATOM 3903 N N . ALA A 1 239 ? -18.798 -15.200 17.094 1.00 17.27 908 ALA A N 1
ATOM 3904 C CA . ALA A 1 239 ? -19.551 -13.943 17.099 1.00 18.54 908 ALA A CA 1
ATOM 3905 C C . ALA A 1 239 ? -19.050 -12.968 16.048 1.00 18.60 908 ALA A C 1
ATOM 3906 O O . ALA A 1 239 ? -19.555 -11.841 15.979 1.00 20.92 908 ALA A O 1
ATOM 3913 N N . GLY A 1 240 ? -18.038 -13.336 15.295 1.00 18.10 909 GLY A N 1
ATOM 3914 C CA . GLY A 1 240 ? -17.530 -12.443 14.262 1.00 19.38 909 GLY A CA 1
ATOM 3915 C C . GLY A 1 240 ? -16.497 -11.461 14.743 1.00 19.00 909 GLY A C 1
ATOM 3916 O O . GLY A 1 240 ? -16.250 -10.457 14.056 1.00 21.03 909 GLY A O 1
ATOM 3920 N N . MET A 1 241 ? -15.904 -11.690 15.880 1.00 16.79 910 MET A N 1
ATOM 3921 C CA . MET A 1 241 ? -14.959 -10.751 16.474 1.00 16.74 910 MET A CA 1
ATOM 3922 C C . MET A 1 241 ? -13.512 -10.985 16.049 1.00 15.97 910 MET A C 1
ATOM 3923 O O . MET A 1 241 ? -12.609 -10.275 16.539 1.00 17.66 910 MET A O 1
ATOM 3937 N N . VAL A 1 242 ? -13.276 -11.915 15.125 1.00 15.84 911 VAL A N 1
ATOM 3938 C CA . VAL A 1 242 ? -11.927 -12.184 14.647 1.00 15.06 911 VAL A CA 1
ATOM 3939 C C . VAL A 1 242 ? -11.921 -12.122 13.124 1.00 20.23 911 VAL A C 1
ATOM 3940 O O . VAL A 1 242 ? -12.962 -12.198 12.453 1.00 21.48 911 VAL A O 1
ATOM 3953 N N . LYS A 1 243 ? -10.725 -11.935 12.592 1.00 18.51 912 LYS A N 1
ATOM 3954 C CA . LYS A 1 243 ? -10.463 -11.705 11.172 1.00 21.75 912 LYS A CA 1
ATOM 3955 C C . LYS A 1 243 ? -9.479 -12.765 10.718 1.00 19.18 912 LYS A C 1
ATOM 3956 O O . LYS A 1 243 ? -8.303 -12.717 11.112 1.00 20.81 912 LYS A O 1
ATOM 3975 N N . PRO A 1 244 ? -9.849 -13.711 9.857 1.00 20.18 913 PRO A N 1
ATOM 3976 C CA . PRO A 1 244 ? -8.826 -14.520 9.194 1.00 19.41 913 PRO A CA 1
ATOM 3977 C C . PRO A 1 244 ? -8.020 -13.679 8.227 1.00 19.93 913 PRO A C 1
ATOM 3978 O O . PRO A 1 244 ? -8.540 -12.774 7.557 1.00 24.02 913 PRO A O 1
ATOM 3989 N N . LEU A 1 245 ? -6.730 -13.975 8.146 1.00 19.18 914 LEU A N 1
ATOM 3990 C CA . LEU A 1 245 ? -5.849 -13.291 7.220 1.00 21.37 914 LEU A CA 1
ATOM 3991 C C . LEU A 1 245 ? -5.602 -14.220 6.058 1.00 22.79 914 LEU A C 1
ATOM 3992 O O . LEU A 1 245 ? -4.790 -15.144 6.155 1.00 24.94 914 LEU A O 1
ATOM 4008 N N . LEU A 1 246 ? -6.184 -13.890 4.913 1.00 23.82 915 LEU A N 1
ATOM 4009 C CA . LEU A 1 246 ? -6.098 -14.750 3.756 1.00 24.78 915 LEU A CA 1
ATOM 4010 C C . LEU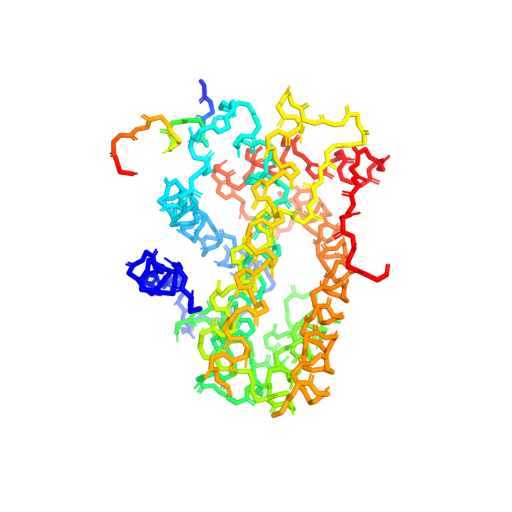 A 1 246 ? -4.952 -14.278 2.894 1.00 28.60 915 LEU A C 1
ATOM 4011 O O . LEU A 1 246 ? -4.647 -13.086 2.850 1.00 38.21 915 LEU A O 1
ATOM 4027 N N . PHE A 1 247 ? -4.295 -15.235 2.235 1.00 27.89 916 PHE A N 1
ATOM 4028 C CA . PHE A 1 247 ? -3.329 -14.908 1.180 1.00 31.10 916 PHE A CA 1
ATOM 4029 C C . PHE A 1 247 ? -4.005 -14.512 -0.137 1.00 41.87 916 PHE A C 1
ATOM 4030 O O . PHE A 1 247 ? -3.427 -13.741 -0.904 1.00 43.95 916 PHE A O 1
ATOM 4047 N N . HIS A 1 248 ? -5.231 -14.970 -0.390 1.00 35.72 917 HIS A N 1
ATOM 4048 C CA . HIS A 1 248 ? -5.934 -14.693 -1.656 1.00 35.56 917 HIS A CA 1
ATOM 4049 C C . HIS A 1 248 ? -7.368 -14.254 -1.414 1.00 43.70 917 HIS A C 1
ATOM 4050 O O . HIS A 1 248 ? -7.618 -13.343 -0.641 1.00 58.24 917 HIS A O 1
ATOM 4064 N N . GLN B 2 1 ? -4.493 -17.328 37.881 1.00 53.67 742 GLN D N 1
ATOM 4065 C CA . GLN B 2 1 ? -4.031 -16.905 36.561 1.00 52.27 742 GLN D CA 1
ATOM 4066 C C . GLN B 2 1 ? -4.067 -18.088 35.580 1.00 32.64 742 GLN D C 1
ATOM 4067 O O . GLN B 2 1 ? -4.070 -19.257 35.964 1.00 27.01 742 GLN D O 1
ATOM 4073 N N . ALA B 2 2 ? -4.093 -17.766 34.294 1.00 26.88 743 ALA D N 1
ATOM 4074 C CA . ALA B 2 2 ? -4.391 -18.774 33.314 1.00 22.90 743 ALA D CA 1
ATOM 4075 C C . ALA B 2 2 ? -3.302 -19.855 33.290 1.00 20.30 743 ALA D C 1
ATOM 4076 O O . ALA B 2 2 ? -2.091 -19.594 33.471 1.00 19.87 743 ALA D O 1
ATOM 4082 N N . LEU B 2 3 ? -3.740 -21.057 32.923 1.00 16.35 744 LEU D N 1
ATOM 4083 C CA . LEU B 2 3 ? -2.811 -22.121 32.578 1.00 13.75 744 LEU D CA 1
ATOM 4084 C C . LEU B 2 3 ? -1.971 -21.756 31.363 1.00 15.89 744 LEU D C 1
ATOM 4085 O O . LEU B 2 3 ? -0.770 -22.040 31.314 1.00 15.66 744 LEU D O 1
ATOM 4101 N N . LEU B 2 4 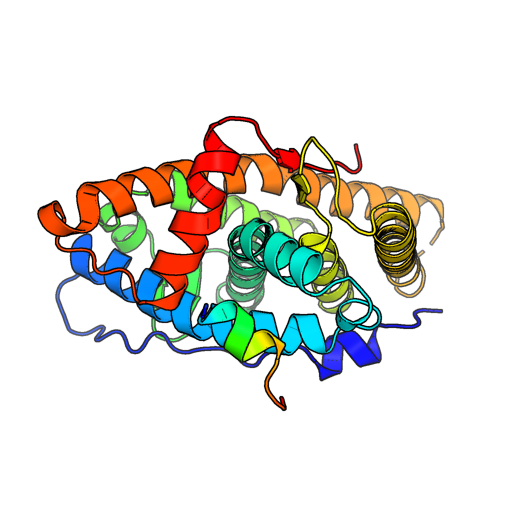? -2.585 -21.156 30.341 1.00 14.42 745 LEU D N 1
ATOM 4102 C CA . LEU B 2 4 ? -1.826 -20.773 29.164 1.00 12.18 745 LEU D CA 1
ATOM 4103 C C . LEU B 2 4 ? -0.784 -19.733 29.532 1.00 14.44 745 LEU D C 1
ATOM 4104 O O . LEU B 2 4 ? 0.353 -19.774 29.016 1.00 15.03 745 LEU D O 1
ATOM 4120 N N . ARG B 2 5 ? -1.157 -18.782 30.401 1.00 14.56 746 ARG D N 1
ATOM 4121 C CA . ARG B 2 5 ? -0.191 -17.765 30.813 1.00 15.64 746 ARG D CA 1
ATOM 4122 C C . ARG B 2 5 ? 0.970 -18.395 31.569 1.00 15.22 746 ARG D C 1
ATOM 4123 O O . ARG B 2 5 ? 2.130 -18.000 31.359 1.00 17.78 746 ARG D O 1
ATOM 4144 N N . TYR B 2 6 ? 0.688 -19.383 32.422 1.00 15.75 747 TYR D N 1
ATOM 4145 C CA . TYR B 2 6 ? 1.755 -20.110 33.106 1.00 17.06 747 TYR D CA 1
ATOM 4146 C C . TYR B 2 6 ? 2.717 -20.703 32.082 1.00 14.81 747 TYR D C 1
ATOM 4147 O O . TYR B 2 6 ? 3.941 -20.611 32.230 1.00 17.59 747 TYR D O 1
ATOM 4165 N N . LEU B 2 7 ? 2.185 -21.350 31.059 1.00 14.28 748 LEU D N 1
ATOM 4166 C CA . LEU B 2 7 ? 3.040 -22.013 30.086 1.00 13.87 748 LEU D CA 1
ATOM 4167 C C . LEU B 2 7 ? 3.840 -20.998 29.294 1.00 14.88 748 LEU D C 1
ATOM 4168 O O . LEU B 2 7 ? 4.989 -21.271 28.911 1.00 16.25 748 LEU D O 1
ATOM 4184 N N . LEU B 2 8 ? 3.263 -19.821 29.055 1.00 15.09 749 LEU D N 1
ATOM 4185 C CA . LEU B 2 8 ? 3.997 -18.789 28.328 1.00 15.90 749 LEU D CA 1
ATOM 4186 C C . LEU B 2 8 ? 5.084 -18.170 29.187 1.00 17.91 749 LEU D C 1
ATOM 4187 O O . LEU B 2 8 ? 6.138 -17.789 28.655 1.00 22.13 749 LEU D O 1
ATOM 4203 N N . ASP B 2 9 ? 4.841 -18.042 30.499 1.00 16.59 750 ASP D N 1
ATOM 4204 C CA . ASP B 2 9 ? 5.783 -17.367 31.386 1.00 19.25 750 ASP D CA 1
ATOM 4205 C C . ASP B 2 9 ? 6.898 -18.284 31.871 1.00 20.18 750 ASP D C 1
ATOM 4206 O O . ASP B 2 9 ? 7.971 -17.798 32.253 1.00 26.68 750 ASP D O 1
ATOM 4215 N N . LYS B 2 10 ? 6.663 -19.593 31.925 1.00 22.98 751 LYS D N 1
ATOM 4216 C CA . LYS B 2 10 ? 7.627 -20.475 32.553 1.00 25.06 751 LYS D CA 1
ATOM 4217 C C . LYS B 2 10 ? 8.887 -20.656 31.709 1.00 27.32 751 LYS D C 1
ATOM 4218 O O . LYS B 2 10 ? 8.954 -20.278 30.533 1.00 28.85 751 LYS D O 1
ATOM 4237 N N . ASP B 2 11 ? 9.933 -21.170 32.370 1.00 30.56 752 ASP D N 1
ATOM 4238 C CA . ASP B 2 11 ? 11.148 -21.575 31.676 1.00 36.16 752 ASP D CA 1
ATOM 4239 C C . ASP B 2 11 ? 10.929 -22.930 31.014 1.00 50.79 752 ASP D C 1
ATOM 4240 O O . ASP B 2 11 ? 10.565 -23.897 31.696 1.00 42.26 752 ASP D O 1
ATOM 4249 N N . ASP B 2 12 ? 11.180 -22.965 29.694 1.00 39.40 753 ASP D N 1
ATOM 4250 C CA . ASP B 2 12 ? 10.819 -23.983 28.659 1.00 48.02 753 ASP D CA 1
ATOM 4251 C C . ASP B 2 12 ? 9.412 -23.777 27.971 1.00 31.37 753 ASP D C 1
ATOM 4252 O O . ASP B 2 12 ? 8.392 -24.251 28.491 1.00 26.26 753 ASP D O 1
#

Sequence (258 aa):
IPIFLSVLQSIEPEVVYAGYDNTQPDTSASLLTSLNELGERQLVRVVKWAKALPGFRNLHVDDQMTLIQYSWMGVMVFAMGWRSYKNVNSRMLYFAPDLVFNEQRMQKSTMYNLCVRMRHLSQEFVWLQVTQEEFLCMKALLLFSIIPVEGLKNQKYFDELRMNYIKELDRVVISFQNPTSSSQRFYQLTKLLDSLQDLVRKLHQFTFDTFVQSQSLSVEFPEMMSEIISAQVPKILAGMVKPLLFHQALLRYLLDKDD